Protein AF-A0A379YZD4-F1 (afdb_monomer_lite)

Sequence (186 aa):
MIKISKSIEHVVFLNYKNLHPTGSWDEFKDYQQGEVYKNIKNIIFRDQFDLCAYCEVSLPPNIVFERRIEHFKSKSGCDVHVDNWHLDWDNLLGVCLGGSNLKDKFDLPRNLSCDAYKEHYETINNIVDKNWLGRLLFPLDIPHGHHFFVFLRATGEIKPNSRYCNDININNNAYESTEVLVEKNY

Secondary structure (DSSP, 8-state):
-PPP-PPPPPHHHHHHHHH-TT--HHHHHHGGGGHHHHHHHHHHHHHTTTB-TTT--B--TT-GGGEEEEESS-GGG--TTT--GGG-TTTEEEEE-TTTT-TTTS-TTTT--HHHHHHHHHHHTT------BTTB--TTTPPTT---EEEETTTTEEEE-HHHHHS---TT--SSSHHHHHHTT-

pLDDT: mean 92.92, std 4.56, range [69.44, 97.69]

InterPro domains:
  IPR013467 Retron Ec78 putative HNH endonuclease-like [TIGR02646] (24-163)

Radius of gyration: 17.5 Å; chains: 1; bounding box: 47×34×48 Å

Foldseek 3Di:
DAAQQQDDDDPVLVVVCVVCVLDALVVVCPPPPNPSVLVLQVSQCVSVVCAALPPRPHHDPVNVVQKDWAFQQHQVLDDSVPPRSRSDRLRIHIHGPQQPVVVVPDDPPVSGDDRRVVVVVCVVVVPNRSNCQQQADRSNQDDPPQDQWDQDPVVRDIAGPVVRFQVDDGPPNPDPTSRVSSRNHD

Structure (mmCIF, N/CA/C/O backbone):
data_AF-A0A379YZD4-F1
#
_entry.id   AF-A0A379YZD4-F1
#
loop_
_atom_site.group_PDB
_atom_site.id
_atom_site.type_symbol
_atom_site.label_atom_id
_atom_site.label_alt_id
_atom_site.label_comp_id
_atom_site.label_asym_id
_atom_site.label_entity_id
_atom_site.label_seq_id
_atom_site.pdbx_PDB_ins_code
_atom_site.Cartn_x
_atom_site.Cartn_y
_atom_site.Cartn_z
_atom_site.occupancy
_atom_site.B_iso_or_equiv
_atom_site.auth_seq_id
_atom_site.auth_comp_id
_atom_site.auth_asym_id
_atom_site.auth_atom_id
_atom_site.pdbx_PDB_model_num
ATOM 1 N N . MET A 1 1 ? 7.132 -10.673 -6.488 1.00 72.75 1 MET A N 1
ATOM 2 C CA . MET A 1 1 ? 6.144 -10.426 -5.433 1.00 72.75 1 MET A CA 1
ATOM 3 C C . MET A 1 1 ? 5.049 -11.489 -5.369 1.00 72.75 1 MET A C 1
ATOM 5 O O . MET A 1 1 ? 4.565 -11.948 -6.402 1.00 72.75 1 MET A O 1
ATOM 9 N N . ILE A 1 2 ? 4.725 -11.958 -4.164 1.00 82.12 2 ILE A N 1
ATOM 10 C CA . ILE A 1 2 ? 3.633 -12.894 -3.878 1.00 82.12 2 ILE A CA 1
ATOM 11 C C . ILE A 1 2 ? 2.317 -12.124 -3.960 1.00 82.12 2 ILE A C 1
ATOM 13 O O . ILE A 1 2 ? 2.186 -11.032 -3.413 1.00 82.12 2 ILE A O 1
ATOM 17 N N . LYS A 1 3 ? 1.329 -12.697 -4.653 1.00 87.69 3 LYS A N 1
ATOM 18 C CA . LYS A 1 3 ? 0.008 -12.079 -4.771 1.00 87.69 3 LYS A CA 1
ATOM 19 C C . LYS A 1 3 ? -0.648 -11.988 -3.391 1.00 87.69 3 LYS A C 1
ATOM 21 O O . LYS A 1 3 ? -0.893 -13.016 -2.758 1.00 87.69 3 LYS A O 1
ATOM 26 N N . ILE A 1 4 ? -0.991 -10.773 -2.972 1.00 91.31 4 ILE A N 1
ATOM 27 C CA . ILE A 1 4 ? -1.773 -10.541 -1.757 1.00 91.31 4 ILE A CA 1
ATOM 28 C C . ILE A 1 4 ? -3.210 -11.000 -2.007 1.00 91.31 4 ILE A C 1
ATOM 30 O O . ILE A 1 4 ? -3.824 -10.644 -3.013 1.00 91.31 4 ILE A O 1
ATOM 34 N N . SER A 1 5 ? -3.746 -11.806 -1.094 1.00 88.75 5 SER A N 1
ATOM 35 C CA . SER A 1 5 ? -5.129 -12.280 -1.156 1.00 88.75 5 SER A CA 1
ATOM 36 C C . SER A 1 5 ? -5.888 -11.725 0.036 1.00 88.75 5 SER A C 1
ATOM 38 O O . SER A 1 5 ? -5.969 -12.364 1.082 1.00 88.75 5 SER A O 1
ATOM 40 N N . LYS A 1 6 ? -6.418 -10.510 -0.126 1.00 92.44 6 LYS A N 1
ATOM 41 C CA . LYS A 1 6 ? -7.242 -9.855 0.888 1.00 92.44 6 LYS A CA 1
ATOM 42 C C . LYS A 1 6 ? -8.464 -10.708 1.212 1.00 92.44 6 LYS A C 1
ATOM 44 O O . LYS A 1 6 ? -9.214 -11.111 0.322 1.00 92.44 6 LYS A O 1
ATOM 49 N N . SER A 1 7 ? -8.654 -10.984 2.495 1.00 93.81 7 SER A N 1
ATOM 50 C CA . SER A 1 7 ? -9.892 -11.561 2.999 1.00 93.81 7 SER A CA 1
ATOM 51 C C . SER A 1 7 ? -11.045 -10.577 2.814 1.00 93.81 7 SER A C 1
ATOM 53 O O . SER A 1 7 ? -10.833 -9.376 2.628 1.00 93.81 7 SER A O 1
ATOM 55 N N . ILE A 1 8 ? -12.277 -11.085 2.870 1.00 93.50 8 ILE A N 1
ATOM 56 C CA . ILE A 1 8 ? -13.450 -10.213 2.958 1.00 93.50 8 ILE A CA 1
ATOM 57 C C . ILE A 1 8 ? -13.332 -9.309 4.190 1.00 93.50 8 ILE A C 1
ATOM 59 O O . ILE A 1 8 ? -12.796 -9.724 5.221 1.00 93.50 8 ILE A O 1
ATOM 63 N N . GLU A 1 9 ? -13.855 -8.088 4.089 1.00 92.75 9 GLU A N 1
ATOM 64 C CA . GLU A 1 9 ? -13.832 -7.137 5.196 1.00 92.75 9 GLU A CA 1
ATOM 65 C C . GLU A 1 9 ? -14.440 -7.761 6.464 1.00 92.75 9 GLU A C 1
ATOM 67 O O . GLU A 1 9 ? -15.570 -8.258 6.472 1.00 92.75 9 GLU A O 1
ATOM 72 N N . HIS A 1 10 ? -13.661 -7.782 7.547 1.00 93.75 10 HIS A N 1
ATOM 73 C CA . HIS A 1 10 ? -14.046 -8.513 8.748 1.00 93.75 10 HIS A CA 1
ATOM 74 C C . HIS A 1 10 ? -15.188 -7.805 9.493 1.00 93.75 10 HIS A C 1
ATOM 76 O O . HIS A 1 10 ? -15.151 -6.593 9.703 1.00 93.75 10 HIS A O 1
ATOM 82 N N . VAL A 1 11 ? -16.163 -8.573 9.994 1.00 94.31 11 VAL A N 1
ATOM 83 C CA . VAL A 1 11 ? -17.408 -8.047 10.590 1.00 94.31 11 VAL A CA 1
ATOM 84 C C . VAL A 1 11 ? -17.186 -6.998 11.686 1.00 94.31 11 VAL A C 1
ATOM 86 O O . VAL A 1 11 ? -17.900 -6.004 11.733 1.00 94.31 11 VAL A O 1
ATOM 89 N N . VAL A 1 12 ? -16.175 -7.164 12.550 1.00 92.94 12 VAL A N 1
ATOM 90 C CA . VAL A 1 12 ? -15.889 -6.171 13.607 1.00 92.94 12 VAL A CA 1
ATOM 91 C C . VAL A 1 12 ? -15.396 -4.830 13.054 1.00 92.94 12 VAL A C 1
ATOM 93 O O . VAL A 1 12 ? -15.702 -3.792 13.633 1.00 92.94 12 VAL A O 1
ATOM 96 N N . PHE A 1 13 ? -14.675 -4.839 11.930 1.00 95.69 13 PHE A N 1
ATOM 97 C CA . PHE A 1 13 ? -14.226 -3.622 11.256 1.00 95.69 13 PHE A CA 1
ATOM 98 C C . PHE A 1 13 ? -15.390 -2.946 10.529 1.00 95.69 13 PHE A C 1
ATOM 100 O O . PHE A 1 13 ? -15.606 -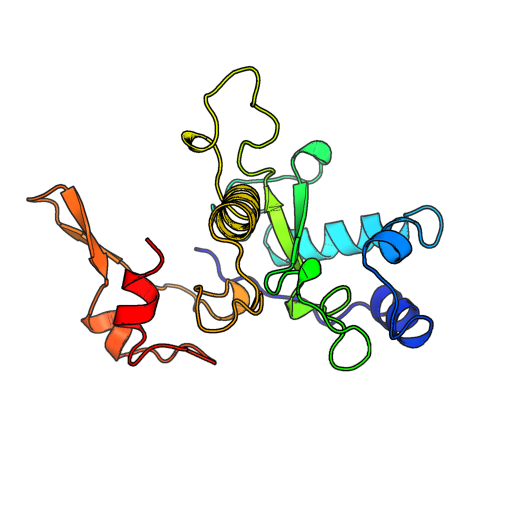1.749 10.699 1.00 95.69 13 PHE A O 1
ATOM 107 N N . LEU A 1 14 ? -16.214 -3.735 9.831 1.00 95.50 14 LEU A N 1
ATOM 108 C CA . LEU A 1 14 ? -17.441 -3.257 9.193 1.00 95.50 14 LEU A CA 1
ATOM 109 C C . LEU A 1 14 ? -18.411 -2.627 10.208 1.00 95.50 14 LEU A C 1
ATOM 111 O O . LEU A 1 14 ? -18.958 -1.554 9.967 1.00 95.50 14 LEU A O 1
ATOM 115 N N . ASN A 1 15 ? -18.587 -3.249 11.377 1.00 95.38 15 ASN A N 1
ATOM 116 C CA . ASN A 1 15 ? -19.419 -2.700 12.449 1.00 95.38 15 ASN A CA 1
ATOM 117 C C . ASN A 1 15 ? -18.892 -1.351 12.950 1.00 95.38 15 ASN A C 1
ATOM 119 O O . ASN A 1 15 ? -19.681 -0.426 13.129 1.00 95.38 15 ASN A O 1
ATOM 123 N N . TYR A 1 16 ? -17.574 -1.220 13.143 1.00 96.38 16 TYR A N 1
ATOM 124 C CA . TYR A 1 16 ? -16.971 0.059 13.516 1.00 96.38 16 TYR A CA 1
ATOM 125 C C . TYR A 1 16 ? -17.222 1.126 12.444 1.00 96.38 16 TYR A C 1
ATOM 127 O O . TYR A 1 16 ? -17.705 2.205 12.772 1.00 96.38 16 TYR A O 1
ATOM 135 N N . LYS A 1 17 ? -16.981 0.811 11.164 1.00 95.88 17 LYS A N 1
ATOM 136 C CA . LYS A 1 17 ? -17.242 1.719 10.033 1.00 95.88 17 LYS A CA 1
ATOM 137 C C . LYS A 1 17 ? -18.686 2.197 9.978 1.00 95.88 17 LYS A C 1
ATOM 139 O O . LYS A 1 17 ? -18.925 3.378 9.775 1.00 95.88 17 LYS A O 1
ATOM 144 N N . ASN A 1 18 ? -19.645 1.300 10.193 1.00 96.12 18 ASN A N 1
ATOM 145 C CA . ASN A 1 18 ? -21.066 1.647 10.165 1.00 96.12 18 ASN A CA 1
ATOM 146 C C . ASN A 1 18 ? -21.466 2.583 11.316 1.00 96.12 18 ASN A C 1
ATOM 148 O O . ASN A 1 18 ? -22.336 3.432 11.141 1.00 96.12 18 ASN A O 1
ATOM 152 N N . LEU A 1 19 ? -20.837 2.440 12.486 1.00 96.69 19 LEU A N 1
ATOM 153 C CA . LEU A 1 19 ? -21.059 3.319 13.639 1.00 96.69 19 LEU A CA 1
ATOM 154 C C . LEU A 1 19 ? -20.286 4.642 13.533 1.00 96.69 19 LEU A C 1
ATOM 156 O O . LEU A 1 19 ? -20.718 5.654 14.083 1.00 96.69 19 LEU A O 1
ATOM 160 N N . HIS A 1 20 ? -19.159 4.635 12.822 1.00 96.81 20 HIS A N 1
ATOM 161 C CA . HIS A 1 20 ? -18.241 5.760 12.670 1.00 96.81 20 HIS A CA 1
ATOM 162 C C . HIS A 1 20 ? -17.895 5.983 11.187 1.00 96.81 20 HIS A C 1
ATOM 164 O O . HIS A 1 20 ? -16.736 5.827 10.797 1.00 96.81 20 HIS A O 1
ATOM 170 N N . PRO A 1 21 ? -18.871 6.360 10.338 1.00 95.94 21 PRO A N 1
ATOM 171 C CA . PRO A 1 21 ? -18.663 6.457 8.889 1.00 95.94 21 PRO A CA 1
ATOM 172 C C . PRO A 1 21 ? -17.579 7.472 8.503 1.00 95.94 21 PRO A C 1
ATOM 174 O O . PRO A 1 21 ? -16.847 7.260 7.541 1.00 95.94 21 PRO A O 1
ATOM 177 N N . THR A 1 22 ? -17.417 8.533 9.295 1.00 96.94 22 THR A N 1
ATOM 178 C CA . THR A 1 22 ? -16.376 9.562 9.132 1.00 96.94 22 THR A CA 1
ATOM 179 C C . THR A 1 22 ? -15.226 9.397 10.132 1.00 96.94 22 THR A C 1
ATOM 181 O O . THR A 1 22 ? -14.473 10.340 10.361 1.00 96.94 22 THR A O 1
ATOM 184 N N . GLY A 1 23 ? -15.127 8.234 10.786 1.00 96.06 23 GLY A N 1
ATOM 185 C CA . GLY A 1 23 ? -14.110 7.954 11.794 1.00 96.06 23 GLY A CA 1
ATOM 186 C C . GLY A 1 23 ? -12.714 7.886 11.187 1.00 96.06 23 GLY A C 1
ATOM 187 O O . GLY A 1 23 ? -12.514 7.410 10.066 1.00 96.06 23 GLY A O 1
ATOM 188 N N . SER A 1 24 ? -11.734 8.352 11.943 1.00 96.75 24 SER A N 1
ATOM 189 C CA . SER A 1 24 ? -10.327 8.309 11.579 1.00 96.75 24 SER A CA 1
ATOM 190 C C . SER A 1 24 ? -9.676 6.985 11.991 1.00 96.75 24 SER A C 1
ATOM 192 O O . SER A 1 24 ? -10.097 6.286 12.911 1.00 96.75 24 SER A O 1
ATOM 194 N N . TRP A 1 25 ? -8.567 6.656 11.331 1.00 96.75 25 TRP A N 1
ATOM 195 C CA . TRP A 1 25 ? -7.733 5.513 11.712 1.00 96.75 25 TRP A CA 1
ATOM 196 C C . TRP A 1 25 ? -7.192 5.609 13.145 1.00 96.75 25 TRP A C 1
ATOM 198 O O . TRP A 1 25 ? -6.982 4.586 13.792 1.00 96.75 25 TRP A O 1
ATOM 208 N N . ASP A 1 26 ? -6.935 6.823 13.639 1.00 95.50 26 ASP A N 1
ATOM 209 C CA . ASP A 1 26 ? -6.419 7.015 14.993 1.00 95.50 26 ASP A CA 1
ATOM 210 C C . ASP A 1 26 ? -7.498 6.716 16.041 1.00 95.50 26 ASP A C 1
ATOM 212 O O . ASP A 1 26 ? -7.232 5.954 16.966 1.00 95.50 26 ASP A O 1
ATOM 216 N N . GLU A 1 27 ? -8.739 7.155 15.819 1.00 96.56 27 GLU A N 1
ATOM 217 C CA . GLU A 1 27 ? -9.886 6.756 16.650 1.00 96.56 27 GLU A CA 1
ATOM 218 C C . GLU A 1 27 ? -10.140 5.242 16.592 1.00 96.56 27 GLU A C 1
ATOM 220 O O . GLU A 1 27 ? -10.465 4.624 17.608 1.00 96.56 27 GLU A O 1
ATOM 225 N N . PHE A 1 28 ? -9.960 4.616 15.424 1.00 97.06 28 PHE A N 1
ATOM 226 C CA . PHE A 1 28 ? -10.107 3.167 15.280 1.00 97.06 28 PHE A CA 1
ATOM 227 C C . PHE A 1 28 ? -9.050 2.386 16.074 1.00 97.06 28 PHE A C 1
ATOM 229 O O . PHE A 1 28 ? -9.369 1.360 16.678 1.00 97.06 28 PHE A O 1
ATOM 236 N N . LYS A 1 29 ? -7.797 2.860 16.111 1.00 96.12 29 LYS A N 1
ATOM 237 C CA . LYS A 1 29 ? -6.723 2.214 16.888 1.00 96.12 29 LYS A CA 1
ATOM 238 C C . LYS A 1 29 ? -7.032 2.152 18.379 1.00 96.12 29 LYS A C 1
ATOM 240 O O . LYS A 1 29 ? -6.620 1.189 19.022 1.00 96.12 29 LYS A O 1
ATOM 245 N N . ASP A 1 30 ? -7.742 3.148 18.896 1.00 95.19 30 ASP A N 1
ATOM 246 C CA . ASP A 1 30 ? -8.077 3.255 20.316 1.00 95.19 30 ASP A CA 1
ATOM 247 C C . ASP A 1 30 ? -9.429 2.600 20.655 1.00 95.19 30 ASP A C 1
ATOM 249 O O . ASP A 1 30 ? -9.739 2.351 21.827 1.00 95.19 30 ASP A O 1
ATOM 253 N N . TYR A 1 31 ? -10.227 2.250 19.639 1.00 95.12 31 TYR A N 1
ATOM 254 C CA . TYR A 1 31 ? -11.520 1.594 19.809 1.00 95.12 31 TYR A CA 1
ATOM 255 C C . TYR A 1 31 ? -11.395 0.280 20.589 1.00 95.12 31 TYR A C 1
ATOM 257 O O . TYR A 1 31 ? -10.553 -0.570 20.288 1.00 95.12 31 TYR A O 1
ATOM 265 N N . GLN A 1 32 ? -12.256 0.114 21.601 1.00 93.62 32 GLN A N 1
ATOM 266 C CA . GLN A 1 32 ? -12.253 -1.043 22.508 1.00 93.62 32 GLN A CA 1
ATOM 267 C C . GLN A 1 32 ? -10.850 -1.354 23.059 1.00 93.62 32 GLN A C 1
ATOM 269 O O . GLN A 1 32 ? -10.376 -2.487 22.997 1.00 93.62 32 GLN A O 1
ATOM 274 N N . GLN A 1 33 ? -10.161 -0.325 23.567 1.00 93.25 33 GLN A N 1
ATOM 275 C CA . GLN A 1 33 ? -8.816 -0.444 24.154 1.00 93.25 33 GLN A CA 1
ATOM 276 C C . GLN A 1 33 ? -7.766 -1.000 23.162 1.00 93.25 33 GLN A C 1
ATOM 278 O O . GLN A 1 33 ? -6.742 -1.566 23.556 1.00 93.25 33 GLN A O 1
ATOM 283 N N . GLY A 1 34 ? -8.027 -0.862 21.857 1.00 93.88 34 GLY A N 1
ATOM 284 C CA . GLY A 1 34 ? -7.162 -1.298 20.763 1.00 93.88 34 GLY A CA 1
ATOM 285 C C . GLY A 1 34 ? -7.127 -2.805 20.506 1.00 93.88 34 GLY A C 1
ATOM 286 O O . GLY A 1 34 ? -6.313 -3.269 19.702 1.00 93.88 34 GLY A O 1
ATOM 287 N N . GLU A 1 35 ? -7.991 -3.598 21.145 1.00 93.56 35 GLU A N 1
ATOM 288 C CA . GLU A 1 35 ? -8.078 -5.043 20.892 1.00 93.56 35 GLU A CA 1
ATOM 289 C C . GLU A 1 35 ? -8.531 -5.341 19.460 1.00 93.56 35 GLU A C 1
ATOM 291 O O . GLU A 1 35 ? -7.936 -6.173 18.768 1.00 93.56 35 GLU A O 1
ATOM 296 N N . VAL A 1 36 ? -9.531 -4.595 18.984 1.00 94.56 36 VAL A N 1
ATOM 297 C CA . VAL A 1 36 ? -10.059 -4.723 17.620 1.00 94.56 36 VAL A CA 1
ATOM 298 C C . VAL A 1 36 ? -8.977 -4.402 16.597 1.00 94.56 36 VAL A C 1
ATOM 300 O O . VAL A 1 36 ? -8.766 -5.177 15.664 1.00 94.56 36 VAL A O 1
ATOM 303 N N . TYR A 1 37 ? -8.228 -3.318 16.804 1.00 96.12 37 TYR A N 1
ATOM 304 C CA . TYR A 1 37 ? -7.109 -2.955 15.940 1.00 96.12 37 TYR A CA 1
ATOM 305 C C . TYR A 1 37 ? -6.031 -4.046 15.888 1.00 96.12 37 TYR A C 1
ATOM 307 O O . TYR A 1 37 ? -5.587 -4.405 14.797 1.00 96.12 37 TYR A O 1
ATOM 315 N N . LYS A 1 38 ? -5.635 -4.630 17.030 1.00 94.25 38 LYS A N 1
ATOM 316 C CA . LYS A 1 38 ? -4.658 -5.737 17.061 1.00 94.25 38 LYS A CA 1
ATOM 317 C C . LYS A 1 38 ? -5.137 -6.937 16.244 1.00 94.25 38 LYS A C 1
ATOM 319 O O . LYS A 1 38 ? -4.353 -7.504 15.484 1.00 94.25 38 LYS A O 1
ATOM 324 N N . ASN A 1 39 ? -6.413 -7.300 16.372 1.00 94.50 39 ASN A N 1
ATOM 325 C CA . ASN A 1 39 ? -7.002 -8.392 15.601 1.00 94.50 39 ASN A CA 1
ATOM 326 C C . ASN A 1 39 ? -7.001 -8.088 14.094 1.00 94.50 39 ASN A C 1
ATOM 328 O O . ASN A 1 39 ? -6.506 -8.886 13.300 1.00 94.50 39 ASN A O 1
ATOM 332 N N . ILE A 1 40 ? -7.472 -6.901 13.702 1.00 96.50 40 ILE A N 1
ATOM 333 C CA . ILE A 1 40 ? -7.492 -6.467 12.301 1.00 96.50 40 ILE A CA 1
ATOM 334 C C . ILE A 1 40 ? -6.087 -6.416 11.700 1.00 96.50 40 ILE A C 1
ATOM 336 O O . ILE A 1 40 ? -5.870 -6.938 10.608 1.00 96.50 40 ILE A O 1
ATOM 340 N N . LYS A 1 41 ? -5.109 -5.875 12.431 1.00 95.88 41 LYS A N 1
ATOM 341 C CA . LYS A 1 41 ? -3.705 -5.873 12.013 1.00 95.88 41 LYS A CA 1
ATOM 342 C C . LYS A 1 41 ? -3.219 -7.297 11.725 1.00 95.88 41 LYS A C 1
ATOM 344 O O . LYS A 1 41 ? -2.623 -7.528 10.679 1.00 95.88 41 LYS A O 1
ATOM 349 N N . ASN A 1 42 ? -3.501 -8.258 12.604 1.00 94.94 42 ASN A N 1
ATOM 350 C CA . ASN A 1 42 ? -3.101 -9.653 12.399 1.00 94.94 42 ASN A CA 1
ATOM 351 C C . ASN A 1 42 ? -3.771 -10.295 11.178 1.00 94.94 42 ASN A C 1
ATOM 353 O O . ASN A 1 42 ? -3.108 -11.038 10.458 1.00 94.94 42 ASN A O 1
ATOM 357 N N . ILE A 1 43 ? -5.047 -9.999 10.922 1.00 96.12 43 ILE A N 1
ATOM 358 C CA . ILE A 1 43 ? -5.753 -10.481 9.726 1.00 96.12 43 ILE A CA 1
ATOM 359 C C . ILE A 1 43 ? -5.078 -9.949 8.457 1.00 96.12 43 ILE A C 1
ATOM 361 O O . ILE A 1 43 ? -4.741 -10.745 7.587 1.00 96.12 43 ILE A O 1
ATOM 365 N N . ILE A 1 44 ? -4.793 -8.643 8.390 1.00 97.06 44 ILE A N 1
ATOM 366 C CA . ILE A 1 44 ? -4.124 -8.028 7.232 1.00 97.06 44 ILE A CA 1
ATOM 367 C C . ILE A 1 44 ? -2.759 -8.679 6.970 1.00 97.06 44 ILE A C 1
ATOM 369 O O . ILE A 1 44 ? -2.438 -8.998 5.829 1.00 97.06 44 ILE A O 1
ATOM 373 N N . PHE A 1 45 ? -1.954 -8.916 8.011 1.00 96.56 45 PHE A N 1
ATOM 374 C CA . PHE A 1 45 ? -0.662 -9.587 7.835 1.00 96.56 45 PHE A CA 1
ATOM 375 C C . PHE A 1 45 ? -0.813 -11.045 7.394 1.00 96.56 45 PHE A C 1
ATOM 377 O O . PHE A 1 45 ? -0.063 -11.489 6.529 1.00 96.56 45 PHE A O 1
ATOM 384 N N . ARG A 1 46 ? -1.806 -11.775 7.911 1.00 95.56 46 ARG A N 1
ATOM 385 C CA . ARG A 1 46 ? -2.082 -13.151 7.478 1.00 95.56 46 ARG A CA 1
ATOM 386 C C . ARG A 1 46 ? -2.480 -13.220 6.001 1.00 95.56 46 ARG A C 1
ATOM 388 O O . ARG A 1 46 ? -1.999 -14.103 5.298 1.00 95.56 46 ARG A O 1
ATOM 395 N N . ASP A 1 47 ? -3.284 -12.272 5.526 1.00 95.75 47 ASP A N 1
ATOM 396 C CA . ASP A 1 47 ? -3.671 -12.141 4.109 1.00 95.75 47 ASP A CA 1
ATOM 397 C C . ASP A 1 47 ? -2.463 -11.868 3.184 1.00 95.75 47 ASP A C 1
ATOM 399 O O . ASP A 1 47 ? -2.525 -12.072 1.969 1.00 95.75 47 ASP A O 1
ATOM 403 N N . GLN A 1 48 ? -1.346 -11.429 3.772 1.00 95.38 48 GLN A N 1
ATOM 404 C CA . GLN A 1 48 ? -0.069 -11.143 3.120 1.00 95.38 48 GLN A CA 1
ATOM 405 C C . GLN A 1 48 ? 1.037 -12.150 3.476 1.00 95.38 48 GLN A C 1
ATOM 407 O O . GLN A 1 48 ? 2.213 -11.857 3.270 1.00 95.38 48 GLN A O 1
ATOM 412 N N . PHE A 1 49 ? 0.694 -13.315 4.037 1.00 95.06 49 PHE A N 1
ATOM 413 C CA . PHE A 1 49 ? 1.666 -14.342 4.444 1.00 95.06 49 PHE A CA 1
ATOM 414 C C . PHE A 1 49 ? 2.741 -13.831 5.420 1.00 95.06 49 PHE A C 1
ATOM 416 O O . PHE A 1 49 ? 3.886 -14.276 5.389 1.00 95.06 49 PHE A O 1
ATOM 423 N N . ASP A 1 50 ? 2.372 -12.876 6.277 1.00 95.75 50 ASP A N 1
ATOM 424 C CA . ASP A 1 50 ? 3.268 -12.183 7.202 1.00 95.75 50 ASP A CA 1
ATOM 425 C C . ASP A 1 50 ? 4.452 -11.486 6.499 1.00 95.75 50 ASP A C 1
ATOM 427 O O . ASP A 1 50 ? 5.541 -11.374 7.061 1.00 95.75 50 ASP A O 1
ATOM 431 N N . LEU A 1 51 ? 4.244 -10.992 5.274 1.00 95.25 51 LEU A N 1
ATOM 432 C CA . LEU A 1 51 ? 5.224 -10.221 4.507 1.00 95.25 51 LEU A CA 1
ATOM 433 C C . LEU A 1 51 ? 4.840 -8.741 4.413 1.00 95.25 51 LEU A C 1
ATOM 435 O O . LEU A 1 51 ? 3.664 -8.367 4.446 1.00 95.25 51 LEU A O 1
ATOM 439 N N . CYS A 1 52 ? 5.850 -7.887 4.245 1.00 96.00 52 CYS A N 1
ATOM 440 C CA . CYS A 1 52 ? 5.643 -6.501 3.828 1.00 96.00 52 CYS A CA 1
ATOM 441 C C . CYS A 1 52 ? 5.041 -6.450 2.415 1.00 96.00 52 CYS A C 1
ATOM 443 O O . CYS A 1 52 ? 5.607 -7.038 1.498 1.00 96.00 52 CYS A O 1
ATOM 445 N N . ALA A 1 53 ? 3.970 -5.676 2.216 1.00 95.88 53 ALA A N 1
ATOM 446 C CA . ALA A 1 53 ? 3.290 -5.549 0.921 1.00 95.88 53 ALA A CA 1
ATOM 447 C C . ALA A 1 53 ? 4.158 -4.962 -0.211 1.00 95.88 53 ALA A C 1
ATOM 449 O O . ALA A 1 53 ? 3.788 -5.070 -1.376 1.00 95.88 53 ALA A O 1
ATOM 450 N N . TYR A 1 54 ? 5.290 -4.329 0.119 1.00 94.44 54 TYR A N 1
ATOM 451 C CA . TYR A 1 54 ? 6.179 -3.700 -0.861 1.00 94.44 54 TYR A CA 1
ATOM 452 C C . TYR A 1 54 ? 7.489 -4.473 -1.042 1.00 94.44 54 TYR A C 1
ATOM 454 O O . TYR A 1 54 ? 7.745 -5.010 -2.113 1.00 94.44 54 TYR A O 1
ATOM 462 N N . CYS A 1 55 ? 8.327 -4.542 -0.000 1.00 93.06 55 CYS A N 1
ATOM 463 C CA . CYS A 1 55 ? 9.650 -5.171 -0.095 1.00 93.06 55 CYS A CA 1
ATOM 464 C C . CYS A 1 55 ? 9.668 -6.668 0.230 1.00 93.06 55 CYS A C 1
ATOM 466 O O . CYS A 1 55 ? 10.727 -7.283 0.159 1.00 93.06 55 CYS A O 1
ATOM 468 N N . GLU A 1 56 ? 8.533 -7.235 0.643 1.00 93.69 56 GLU A N 1
ATOM 469 C CA . GLU A 1 56 ? 8.371 -8.668 0.925 1.00 93.69 56 GLU A CA 1
ATOM 470 C C . GLU A 1 56 ? 9.286 -9.241 2.010 1.00 93.69 56 GLU A C 1
ATOM 472 O O . GLU A 1 56 ? 9.426 -10.457 2.137 1.00 93.69 56 GLU A O 1
ATOM 477 N N . VAL A 1 57 ? 9.894 -8.383 2.835 1.00 93.38 57 VAL A N 1
ATOM 478 C CA . VAL A 1 57 ? 10.602 -8.856 4.022 1.00 93.38 57 VAL A CA 1
ATOM 479 C C . VAL A 1 57 ? 9.621 -9.584 4.939 1.00 93.38 57 VAL A C 1
ATOM 481 O O . VAL A 1 57 ? 8.476 -9.150 5.115 1.00 93.38 57 VAL A O 1
ATOM 484 N N . SER A 1 58 ? 10.084 -10.690 5.519 1.00 94.75 58 SER A N 1
ATOM 485 C CA . SER A 1 58 ? 9.322 -11.439 6.510 1.00 94.75 58 SER A CA 1
ATOM 486 C C . SER A 1 58 ? 9.148 -10.603 7.772 1.00 94.75 58 SER A C 1
ATOM 488 O O . SER A 1 58 ? 10.107 -10.069 8.324 1.00 94.75 58 SER A O 1
ATOM 490 N N . LEU A 1 59 ? 7.905 -10.490 8.218 1.00 94.31 59 LEU A N 1
ATOM 491 C CA . LEU A 1 59 ? 7.493 -9.745 9.392 1.00 94.31 59 LEU A CA 1
ATOM 492 C C . LEU A 1 59 ? 6.643 -10.678 10.247 1.00 94.31 59 LEU A C 1
ATOM 494 O O . LEU A 1 59 ? 5.435 -10.509 10.232 1.00 94.31 59 LEU A O 1
ATOM 498 N N . PRO A 1 60 ? 7.191 -11.671 10.963 1.00 91.62 60 PRO A N 1
ATOM 499 C CA . PRO A 1 60 ? 6.408 -12.667 11.700 1.00 91.62 60 PRO A CA 1
ATOM 500 C C . PRO A 1 60 ? 5.711 -12.086 12.955 1.00 91.62 60 PRO A C 1
ATOM 502 O O . PRO A 1 60 ? 6.096 -11.022 13.450 1.00 91.62 60 PRO A O 1
ATOM 505 N N . PRO A 1 61 ? 4.654 -12.739 13.486 1.00 88.19 61 PRO A N 1
ATOM 506 C CA . PRO A 1 61 ? 3.767 -12.146 14.500 1.00 88.19 61 PRO A CA 1
ATOM 507 C C . PRO A 1 61 ? 4.409 -11.926 15.862 1.00 88.19 61 PRO A C 1
ATOM 509 O O . PRO A 1 61 ? 3.921 -11.120 16.649 1.00 88.19 61 PRO A O 1
ATOM 512 N N . ASN A 1 62 ? 5.537 -12.579 16.121 1.00 86.81 62 ASN A N 1
ATOM 513 C CA . ASN A 1 62 ? 6.356 -12.363 17.305 1.00 86.81 62 ASN A CA 1
ATOM 514 C C . ASN A 1 62 ? 7.156 -11.045 17.269 1.00 86.81 62 ASN A C 1
ATOM 516 O O . ASN A 1 62 ? 7.613 -10.611 18.322 1.00 86.81 62 ASN A O 1
ATOM 520 N N . ILE A 1 63 ? 7.303 -10.384 16.112 1.00 81.25 63 ILE A N 1
ATOM 521 C CA . ILE A 1 63 ? 8.053 -9.122 15.972 1.00 81.25 63 ILE A CA 1
ATOM 522 C C . ILE A 1 63 ? 7.085 -7.959 15.704 1.00 81.25 63 ILE A C 1
ATOM 524 O O . ILE A 1 63 ? 7.100 -7.284 14.675 1.00 81.25 63 ILE A O 1
ATOM 528 N N . VAL A 1 64 ? 6.184 -7.727 16.661 1.00 77.06 64 VAL A N 1
ATOM 529 C CA . VAL A 1 64 ? 5.051 -6.792 16.520 1.00 77.06 64 VAL A CA 1
ATOM 530 C C . VAL A 1 64 ? 5.487 -5.354 16.214 1.00 77.06 64 VAL A C 1
ATOM 532 O O . VAL A 1 64 ? 4.790 -4.649 15.479 1.00 77.06 64 VAL A O 1
ATOM 535 N N . PHE A 1 65 ? 6.621 -4.922 16.770 1.00 81.62 65 PHE A N 1
ATOM 536 C CA . PHE A 1 65 ? 7.120 -3.550 16.649 1.00 81.62 65 PHE A CA 1
ATOM 537 C C . PHE A 1 65 ? 7.649 -3.215 15.254 1.00 81.62 65 PHE A C 1
ATOM 539 O O . PHE A 1 65 ? 7.727 -2.042 14.917 1.00 81.62 65 PHE A O 1
ATOM 546 N N . GLU A 1 66 ? 7.956 -4.217 14.428 1.00 85.19 66 GLU A N 1
ATOM 547 C CA . GLU A 1 66 ? 8.447 -4.012 13.058 1.00 85.19 66 GLU A CA 1
ATOM 548 C C . GLU A 1 66 ? 7.318 -3.932 12.019 1.00 85.19 66 GLU A C 1
ATOM 550 O O . GLU A 1 66 ? 7.557 -3.655 10.842 1.00 85.19 66 GLU A O 1
ATOM 555 N N . ARG A 1 67 ? 6.073 -4.141 12.460 1.00 93.12 67 ARG A N 1
ATOM 556 C CA . ARG A 1 67 ? 4.865 -4.164 11.632 1.00 93.12 67 ARG A CA 1
ATOM 557 C C . ARG A 1 67 ? 4.086 -2.858 11.765 1.00 93.12 67 ARG A C 1
ATOM 559 O O . ARG A 1 67 ? 3.746 -2.463 12.883 1.00 93.12 67 ARG A O 1
ATOM 566 N N . ARG A 1 68 ? 3.638 -2.274 10.657 1.00 94.12 68 ARG A N 1
ATOM 567 C CA . ARG A 1 68 ? 2.641 -1.185 10.639 1.00 94.12 68 ARG A CA 1
ATOM 568 C C . ARG A 1 68 ? 1.574 -1.430 9.573 1.00 94.12 68 ARG A C 1
ATOM 570 O O . ARG A 1 68 ? 1.746 -2.296 8.719 1.00 94.12 68 ARG A O 1
ATOM 577 N N . ILE A 1 69 ? 0.472 -0.694 9.680 1.00 96.50 69 ILE A N 1
ATOM 578 C CA . ILE A 1 69 ? -0.543 -0.623 8.630 1.00 96.50 69 ILE A CA 1
ATOM 579 C C . ILE A 1 69 ? -0.320 0.673 7.862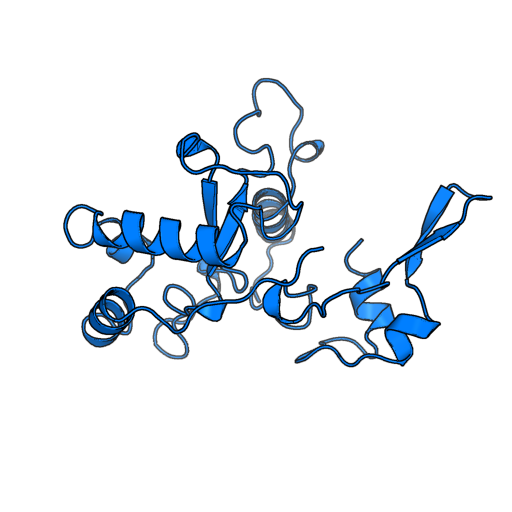 1.00 96.50 69 ILE A C 1
ATOM 581 O O . ILE A 1 69 ? -0.276 1.740 8.472 1.00 96.50 69 ILE A O 1
ATOM 585 N N . GLU A 1 70 ? -0.155 0.529 6.558 1.00 96.50 70 GLU A N 1
ATOM 586 C CA . GLU A 1 70 ? -0.047 1.590 5.569 1.00 96.50 70 GLU A CA 1
ATOM 587 C C . GLU A 1 70 ? -1.401 1.821 4.897 1.00 96.50 70 GLU A C 1
ATOM 589 O O . GLU A 1 70 ? -2.172 0.879 4.701 1.00 96.50 70 GLU A O 1
ATOM 594 N N . HIS A 1 71 ? -1.650 3.069 4.512 1.00 97.50 71 HIS A N 1
ATOM 595 C CA . HIS A 1 71 ? -2.781 3.475 3.684 1.00 97.50 71 HIS A CA 1
ATOM 596 C C . HIS A 1 71 ? -2.265 3.816 2.285 1.00 97.50 71 HIS A C 1
ATOM 598 O O . HIS A 1 71 ? -1.549 4.806 2.115 1.00 97.50 71 HIS A O 1
ATOM 604 N N . PHE A 1 72 ? -2.622 3.013 1.279 1.00 96.88 72 PHE A N 1
ATOM 605 C CA . PHE A 1 72 ? -2.111 3.201 -0.083 1.00 96.88 72 PHE A CA 1
ATOM 606 C C . PHE A 1 72 ? -2.493 4.579 -0.654 1.00 96.88 72 PHE A C 1
ATOM 608 O O . PHE A 1 72 ? -1.618 5.359 -1.022 1.00 96.88 72 PHE A O 1
ATOM 615 N N . LYS A 1 73 ? -3.783 4.925 -0.630 1.00 96.94 73 LYS A N 1
ATOM 616 C CA . LYS A 1 73 ? -4.313 6.295 -0.665 1.00 96.94 73 LYS A CA 1
ATOM 617 C C . LYS A 1 73 ? -4.078 6.929 0.705 1.00 96.94 73 LYS A C 1
ATOM 619 O O . LYS A 1 73 ? -4.628 6.457 1.705 1.00 96.94 73 LYS A O 1
ATOM 624 N N . SER A 1 74 ? -3.273 7.982 0.779 1.00 96.88 74 SER A N 1
ATOM 625 C CA . SER A 1 74 ? -2.824 8.499 2.075 1.00 96.88 74 SER A CA 1
ATOM 626 C C . SER A 1 74 ? -3.929 9.247 2.807 1.00 96.88 74 SER A C 1
ATOM 628 O O . SER A 1 74 ? -4.539 10.169 2.271 1.00 96.88 74 SER A O 1
ATOM 630 N N . LYS A 1 75 ? -4.100 8.923 4.093 1.00 95.25 75 LYS A N 1
ATOM 631 C CA . LYS A 1 75 ? -5.072 9.547 5.010 1.00 95.25 75 LYS A CA 1
ATOM 632 C C . LYS A 1 75 ? -5.103 11.077 4.955 1.00 95.25 75 LYS A C 1
ATOM 634 O O . LYS A 1 75 ? -6.160 11.680 5.033 1.00 95.25 75 LYS A O 1
ATOM 639 N N . SER A 1 76 ? -3.943 11.717 4.822 1.00 93.88 76 SER A N 1
ATOM 640 C CA . SER A 1 76 ? -3.839 13.182 4.840 1.00 93.88 76 SER A CA 1
ATOM 641 C C . SER A 1 76 ? -4.424 13.878 3.604 1.00 93.88 76 SER A C 1
ATOM 643 O O . SER A 1 76 ? -4.604 15.088 3.647 1.00 93.88 76 SER A O 1
ATOM 645 N N . GLY A 1 77 ? -4.718 13.145 2.525 1.00 92.94 77 GLY A N 1
ATOM 646 C CA . GLY A 1 77 ? -5.440 13.660 1.355 1.00 92.94 77 GLY A CA 1
ATOM 647 C C . GLY A 1 77 ? -6.911 13.239 1.309 1.00 92.94 77 GLY A C 1
ATOM 648 O O . GLY A 1 77 ? -7.569 13.471 0.302 1.00 92.94 77 GLY A O 1
ATOM 649 N N . CYS A 1 78 ? -7.408 12.581 2.359 1.00 94.94 78 CYS A N 1
ATOM 650 C CA . CYS A 1 78 ? -8.755 12.030 2.415 1.00 94.94 78 CYS A CA 1
ATOM 651 C C . CYS A 1 78 ? -9.794 13.111 2.737 1.00 94.94 78 CYS A C 1
ATOM 653 O O . CYS A 1 78 ? -9.643 13.847 3.711 1.00 94.94 78 CYS A O 1
ATOM 655 N N . ASP A 1 79 ? -10.905 13.118 1.999 1.00 94.69 79 ASP A N 1
ATOM 656 C CA . ASP A 1 79 ? -12.155 13.740 2.440 1.00 94.69 79 ASP A CA 1
ATOM 657 C C . ASP A 1 79 ? -13.080 12.650 2.997 1.00 94.69 79 ASP A C 1
ATOM 659 O O . ASP A 1 79 ? -13.721 11.906 2.252 1.00 94.69 79 ASP A O 1
ATOM 663 N N . VAL A 1 80 ? -13.134 12.543 4.329 1.00 94.56 80 VAL A N 1
ATOM 664 C CA . VAL A 1 80 ? -13.904 11.505 5.038 1.00 94.56 80 VAL A CA 1
ATOM 665 C C . VAL A 1 80 ? -15.416 11.595 4.819 1.00 94.56 80 VAL A C 1
ATOM 667 O O . VAL A 1 80 ? -16.124 10.641 5.137 1.00 94.56 80 VAL A O 1
ATOM 670 N N . HIS A 1 81 ? -15.927 12.713 4.294 1.00 93.19 81 HIS A N 1
ATOM 671 C CA . HIS A 1 81 ? -17.345 12.876 3.975 1.00 93.19 81 HIS A CA 1
ATOM 672 C C . HIS A 1 81 ? -17.702 12.385 2.566 1.00 93.19 81 HIS A C 1
ATOM 674 O O . HIS A 1 81 ? -18.884 12.181 2.286 1.00 93.19 81 HIS A O 1
ATOM 680 N N . VAL A 1 82 ? -16.704 12.185 1.699 1.00 93.38 82 VAL A N 1
ATOM 681 C CA . VAL A 1 82 ? -16.880 11.702 0.322 1.00 93.38 82 VAL A CA 1
ATOM 682 C C . VAL A 1 82 ? -16.477 10.235 0.201 1.00 93.38 82 VAL A C 1
ATOM 684 O O . VAL A 1 82 ? -17.282 9.411 -0.226 1.00 93.38 82 VAL A O 1
ATOM 687 N N . ASP A 1 83 ? -15.244 9.904 0.584 1.00 93.62 83 ASP A N 1
ATOM 688 C CA . ASP A 1 83 ? -14.697 8.546 0.552 1.00 93.62 83 ASP A CA 1
ATOM 689 C C . ASP A 1 83 ? -13.691 8.395 1.694 1.00 93.62 83 ASP A C 1
ATOM 691 O O . ASP A 1 83 ? -12.595 8.955 1.656 1.00 93.62 83 ASP A O 1
ATOM 695 N N . ASN A 1 84 ? -14.067 7.658 2.740 1.00 96.62 84 ASN A N 1
ATOM 696 C CA . ASN A 1 84 ? -13.244 7.529 3.934 1.00 96.62 84 ASN A CA 1
ATOM 697 C C . ASN A 1 84 ? -12.100 6.517 3.737 1.00 96.62 84 ASN A C 1
ATOM 699 O O . ASN A 1 84 ? -12.174 5.360 4.162 1.00 96.62 84 ASN A O 1
ATOM 703 N N . TRP A 1 85 ? -10.989 6.989 3.168 1.00 97.44 85 TRP A N 1
ATOM 704 C CA . TRP A 1 85 ? -9.770 6.204 2.946 1.00 97.44 85 TRP A CA 1
ATOM 705 C C . TRP A 1 85 ? -9.153 5.659 4.231 1.00 97.44 85 TRP A C 1
ATOM 707 O O . TRP A 1 85 ? -8.419 4.673 4.166 1.00 97.44 85 TRP A O 1
ATOM 717 N N . HIS A 1 86 ? -9.427 6.265 5.395 1.00 97.44 86 HIS A N 1
ATOM 718 C CA . HIS A 1 86 ? -8.890 5.781 6.668 1.00 97.44 86 HIS A CA 1
ATOM 719 C C . HIS A 1 86 ? -9.403 4.383 6.997 1.00 97.44 86 HIS A C 1
ATOM 721 O O . HIS A 1 86 ? -8.676 3.608 7.623 1.00 97.44 86 HIS A O 1
ATOM 727 N N . LEU A 1 87 ? -10.641 4.084 6.595 1.00 97.00 87 LEU A N 1
ATOM 728 C CA . LEU A 1 87 ? -11.336 2.847 6.922 1.00 97.00 87 LEU A CA 1
ATOM 729 C C . LEU A 1 87 ? -11.667 2.007 5.676 1.00 97.00 87 LEU A C 1
ATOM 731 O O . LEU A 1 87 ? -12.490 1.099 5.735 1.00 97.00 87 LEU A O 1
ATOM 735 N N . ASP A 1 88 ? -11.051 2.286 4.534 1.00 96.62 88 ASP A N 1
ATOM 736 C CA . ASP A 1 88 ? -11.197 1.479 3.321 1.00 96.62 88 ASP A CA 1
ATOM 737 C C . ASP A 1 88 ? -10.347 0.201 3.438 1.00 96.62 88 ASP A C 1
ATOM 739 O O . ASP A 1 88 ? -9.126 0.281 3.535 1.00 96.62 88 ASP A O 1
ATOM 743 N N . TRP A 1 89 ? -10.983 -0.977 3.458 1.00 97.00 89 TRP A N 1
ATOM 744 C CA . TRP A 1 89 ? -10.311 -2.258 3.709 1.00 97.00 89 TRP A CA 1
ATOM 745 C C . TRP A 1 89 ? -9.215 -2.570 2.694 1.00 97.00 89 TRP A C 1
ATOM 747 O O . TRP A 1 89 ? -8.135 -3.034 3.079 1.00 97.00 89 TRP A O 1
ATOM 757 N N . ASP A 1 90 ? -9.470 -2.294 1.419 1.00 95.44 90 ASP A N 1
ATOM 758 C CA . ASP A 1 90 ? -8.516 -2.562 0.346 1.00 95.44 90 ASP A CA 1
ATOM 759 C C . ASP A 1 90 ? -7.367 -1.550 0.380 1.00 95.44 90 ASP A C 1
ATOM 761 O O . ASP A 1 90 ? -6.242 -1.867 0.003 1.00 95.44 90 ASP A O 1
ATOM 765 N N . ASN A 1 91 ? -7.599 -0.372 0.959 1.00 97.31 91 ASN A N 1
ATOM 766 C CA . ASN A 1 91 ? -6.576 0.645 1.157 1.00 97.31 91 ASN A CA 1
ATOM 767 C C . ASN A 1 91 ? -5.547 0.302 2.254 1.00 97.31 91 ASN A C 1
ATOM 769 O O . ASN A 1 91 ? -4.492 0.935 2.310 1.00 97.31 91 ASN A O 1
ATOM 773 N N . LEU A 1 92 ? -5.837 -0.664 3.135 1.00 97.62 92 LEU A N 1
ATOM 774 C CA . LEU A 1 92 ? -4.975 -1.026 4.267 1.00 97.62 92 LEU A CA 1
ATOM 775 C C . LEU A 1 92 ? -3.964 -2.110 3.888 1.00 97.62 92 LEU A C 1
ATOM 777 O O . LEU A 1 92 ? -4.354 -3.233 3.578 1.00 97.62 92 LEU A O 1
ATOM 781 N N . LEU A 1 93 ? -2.669 -1.847 4.026 1.00 97.69 93 LEU A N 1
ATOM 782 C CA . LEU A 1 93 ? -1.611 -2.813 3.716 1.00 97.69 93 LEU A CA 1
ATOM 783 C C . LEU A 1 93 ? -0.690 -3.039 4.917 1.00 97.69 93 LEU A C 1
ATOM 785 O O . LEU A 1 93 ? -0.299 -2.103 5.609 1.00 97.69 93 LEU A O 1
ATOM 789 N N . GLY A 1 94 ? -0.306 -4.287 5.172 1.00 97.25 94 GLY A N 1
ATOM 790 C CA . GLY A 1 94 ? 0.715 -4.621 6.163 1.00 97.25 94 GLY A CA 1
ATOM 791 C C . GLY A 1 94 ? 2.110 -4.319 5.619 1.00 97.25 94 GLY A C 1
ATOM 792 O O . GLY A 1 94 ? 2.509 -4.856 4.587 1.00 97.25 94 GLY A O 1
ATOM 793 N N . VAL A 1 95 ? 2.885 -3.470 6.287 1.00 96.88 95 VAL A N 1
ATOM 794 C CA . VAL A 1 95 ? 4.228 -3.095 5.811 1.00 96.88 95 VAL A CA 1
ATOM 795 C C . VAL A 1 95 ? 5.255 -3.069 6.941 1.00 96.88 95 VAL A C 1
ATOM 797 O O . VAL A 1 95 ? 4.911 -3.029 8.127 1.00 96.88 95 VAL A O 1
ATOM 800 N N . CYS A 1 96 ? 6.535 -3.082 6.566 1.00 95.50 96 CYS A N 1
ATOM 801 C CA . CYS A 1 96 ? 7.649 -2.884 7.490 1.00 95.50 96 CYS A CA 1
ATOM 802 C C . CYS A 1 96 ? 7.811 -1.398 7.846 1.00 95.50 96 CYS A C 1
ATOM 804 O O . CYS A 1 96 ? 7.243 -0.521 7.192 1.00 95.50 96 CYS A O 1
ATOM 806 N N . LEU A 1 97 ? 8.662 -1.090 8.828 1.00 93.88 97 LEU A N 1
ATOM 807 C CA . LEU A 1 97 ? 8.980 0.290 9.230 1.00 93.88 97 LEU A CA 1
ATOM 808 C C . LEU A 1 97 ? 9.762 1.098 8.181 1.00 93.88 97 LEU A C 1
ATOM 810 O O . LEU A 1 97 ? 9.949 2.302 8.355 1.00 93.88 97 LEU A O 1
ATOM 814 N N . GLY A 1 98 ? 10.240 0.461 7.108 1.00 92.25 98 GLY A N 1
ATOM 815 C CA . GLY A 1 98 ? 10.909 1.144 6.001 1.00 92.25 98 GLY A CA 1
ATOM 816 C C . GLY A 1 98 ? 12.161 1.920 6.416 1.00 92.25 98 GLY A C 1
ATOM 817 O O . GLY A 1 98 ? 12.393 3.000 5.892 1.00 92.25 98 GLY A O 1
ATOM 818 N N . GLY A 1 99 ? 12.910 1.432 7.413 1.00 89.31 99 GLY A N 1
ATOM 819 C CA . GLY A 1 99 ? 14.144 2.064 7.904 1.00 89.31 99 GLY A CA 1
ATOM 820 C C . GLY A 1 99 ? 13.951 3.296 8.799 1.00 89.31 99 GLY A C 1
ATOM 821 O O . GLY A 1 99 ? 14.933 3.846 9.300 1.00 89.31 99 GLY A O 1
ATOM 822 N N . SER A 1 100 ? 12.706 3.710 9.062 1.00 88.06 100 SER A N 1
ATOM 823 C CA . SER A 1 100 ? 12.387 4.880 9.900 1.00 88.06 100 SER A CA 1
ATOM 824 C C . SER A 1 100 ? 12.824 4.750 11.367 1.00 88.06 100 SER A C 1
ATOM 826 O O . SER A 1 100 ? 12.991 5.763 12.044 1.00 88.06 100 SER A O 1
ATOM 828 N N . ASN A 1 101 ? 13.053 3.528 11.853 1.00 85.25 101 ASN A N 1
ATOM 829 C CA . ASN A 1 101 ? 13.515 3.211 13.208 1.00 85.25 101 ASN A CA 1
ATOM 830 C C . ASN A 1 101 ? 15.045 3.177 13.362 1.00 85.25 101 ASN A C 1
ATOM 832 O O . ASN A 1 101 ? 15.537 2.881 14.447 1.00 85.25 101 ASN A O 1
ATOM 836 N N . LEU A 1 102 ? 15.803 3.440 12.293 1.00 82.94 102 LEU A N 1
ATOM 837 C CA . LEU A 1 102 ? 17.266 3.317 12.275 1.00 82.94 102 LEU A CA 1
ATOM 838 C C . LEU A 1 102 ? 17.975 4.659 12.035 1.00 82.94 102 LEU A C 1
ATOM 840 O O . LEU A 1 102 ? 19.104 4.677 11.549 1.00 82.94 102 LEU A O 1
ATOM 844 N N . LYS A 1 103 ? 17.326 5.778 12.384 1.00 77.31 103 LYS A N 1
ATOM 845 C CA . LYS A 1 103 ? 17.834 7.142 12.136 1.00 77.31 103 LYS A CA 1
ATOM 846 C C . LYS A 1 10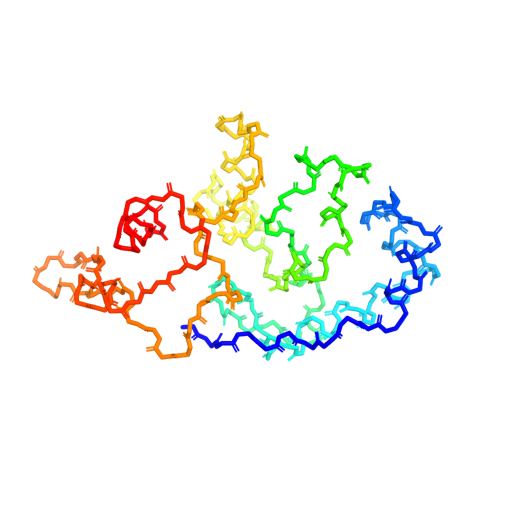3 ? 19.198 7.409 12.777 1.00 77.31 103 LYS A C 1
ATOM 848 O O . LYS A 1 103 ? 20.003 8.128 12.207 1.00 77.31 103 LYS A O 1
ATOM 853 N N . ASP A 1 104 ? 19.466 6.788 13.924 1.00 81.00 104 ASP A N 1
ATOM 854 C CA . ASP A 1 104 ? 20.736 6.945 14.646 1.00 81.00 104 ASP A CA 1
ATOM 855 C C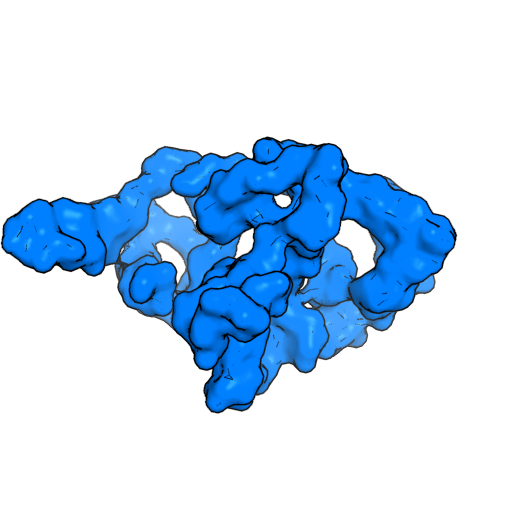 . ASP A 1 104 ? 21.883 6.119 14.035 1.00 81.00 104 ASP A C 1
ATOM 857 O O . ASP A 1 104 ? 23.038 6.277 14.421 1.00 81.00 104 ASP A O 1
ATOM 861 N N . LYS A 1 105 ? 21.569 5.195 13.115 1.00 83.94 105 LYS A N 1
ATOM 862 C CA . LYS A 1 105 ? 22.534 4.260 12.512 1.00 83.94 105 LYS A CA 1
ATOM 863 C C . LYS A 1 105 ? 22.814 4.541 11.039 1.00 83.94 105 LYS A C 1
ATOM 865 O O . LYS A 1 105 ? 23.897 4.203 10.572 1.00 83.94 105 LYS A O 1
ATOM 870 N N . PHE A 1 106 ? 21.854 5.109 10.312 1.00 86.50 106 PHE A N 1
ATOM 871 C CA . PHE A 1 106 ? 21.956 5.335 8.873 1.00 86.50 106 PHE A CA 1
ATOM 872 C C . PHE A 1 106 ? 21.388 6.693 8.473 1.00 86.50 106 PHE A C 1
ATOM 874 O O . PHE A 1 106 ? 20.385 7.148 9.024 1.00 86.50 106 PHE A O 1
ATOM 881 N N . ASP A 1 107 ? 21.986 7.288 7.441 1.00 86.31 107 ASP A N 1
ATOM 882 C CA . ASP A 1 107 ? 21.556 8.575 6.910 1.00 86.31 107 ASP A CA 1
ATOM 883 C C . ASP A 1 107 ? 20.154 8.499 6.289 1.00 86.31 107 ASP A C 1
ATOM 885 O O . ASP A 1 107 ? 19.856 7.677 5.410 1.00 86.31 107 ASP A O 1
ATOM 889 N N . LEU A 1 108 ? 19.293 9.427 6.702 1.00 83.75 108 LEU A N 1
ATOM 890 C CA . LEU A 1 108 ? 18.027 9.699 6.031 1.00 83.75 108 LEU A CA 1
ATOM 891 C C . LEU A 1 108 ? 18.221 10.773 4.943 1.00 83.75 108 LEU A C 1
ATOM 893 O O . LEU A 1 108 ? 19.024 11.684 5.131 1.00 83.75 108 LEU A O 1
ATOM 897 N N . PRO 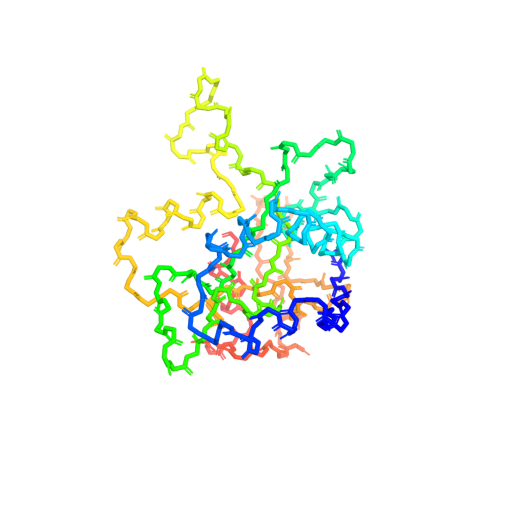A 1 109 ? 17.493 10.704 3.811 1.00 87.50 109 PRO A N 1
ATOM 898 C CA . PRO A 1 109 ? 16.415 9.760 3.505 1.00 87.50 109 PRO A CA 1
ATOM 899 C C . PRO A 1 109 ? 16.878 8.476 2.803 1.00 87.50 109 PRO A C 1
ATOM 901 O O . PRO A 1 109 ? 16.036 7.662 2.443 1.00 87.50 109 PRO A O 1
ATOM 904 N N . ARG A 1 110 ? 18.188 8.266 2.600 1.00 85.81 110 ARG A N 1
ATOM 905 C CA . ARG A 1 110 ? 18.715 7.121 1.829 1.00 85.81 110 ARG A CA 1
ATOM 906 C C . ARG A 1 110 ? 18.303 5.758 2.386 1.00 85.81 110 ARG A C 1
ATOM 908 O O . ARG A 1 110 ? 18.161 4.817 1.619 1.00 85.81 110 ARG A O 1
ATOM 915 N N . ASN A 1 111 ? 18.112 5.657 3.699 1.00 88.19 111 ASN A N 1
ATOM 916 C CA . ASN A 1 111 ? 17.661 4.427 4.348 1.00 88.19 111 ASN A CA 1
ATOM 917 C C . ASN A 1 111 ? 16.126 4.251 4.361 1.00 88.19 111 ASN A C 1
ATOM 919 O O . ASN A 1 111 ? 15.632 3.232 4.845 1.00 88.19 111 ASN A O 1
ATOM 923 N N . LEU A 1 112 ? 15.356 5.235 3.880 1.00 92.38 112 LEU A N 1
ATOM 924 C CA . LEU A 1 112 ? 13.901 5.123 3.827 1.00 92.38 112 LEU A CA 1
ATOM 925 C C . LEU A 1 112 ? 13.473 4.245 2.653 1.00 92.38 112 LEU A C 1
ATOM 927 O O . LEU A 1 112 ? 13.967 4.377 1.539 1.00 92.38 112 LEU A O 1
ATOM 931 N N . SER A 1 113 ? 12.511 3.367 2.908 1.00 92.12 113 SER A N 1
ATOM 932 C CA . SER A 1 113 ? 11.902 2.495 1.902 1.00 92.12 113 SER A CA 1
ATOM 933 C C . SER A 1 113 ? 10.422 2.265 2.207 1.00 92.12 113 SER A C 1
ATOM 935 O O . SER A 1 113 ? 9.930 2.656 3.273 1.00 92.12 113 SER A O 1
ATOM 937 N N . CYS A 1 114 ? 9.711 1.591 1.295 1.00 93.62 114 CYS A N 1
ATOM 938 C CA . CYS A 1 114 ? 8.306 1.218 1.492 1.00 93.62 114 CYS A CA 1
ATOM 939 C C . CYS A 1 114 ? 7.444 2.464 1.800 1.00 93.62 114 CYS A C 1
ATOM 941 O O . CYS A 1 114 ? 7.712 3.549 1.283 1.00 93.62 114 CYS A O 1
ATOM 943 N N . ASP A 1 115 ? 6.462 2.335 2.695 1.00 92.88 115 ASP A N 1
ATOM 944 C CA . ASP A 1 115 ? 5.637 3.454 3.175 1.00 92.88 115 ASP A CA 1
ATOM 945 C C . ASP A 1 115 ? 6.477 4.635 3.716 1.00 92.88 115 ASP A C 1
ATOM 947 O O . ASP A 1 115 ? 6.191 5.794 3.440 1.00 92.88 115 ASP A O 1
ATOM 951 N N . ALA A 1 116 ? 7.615 4.382 4.378 1.00 93.75 116 ALA A N 1
ATOM 952 C CA . ALA A 1 116 ? 8.382 5.479 4.979 1.00 93.75 116 ALA A CA 1
ATOM 953 C C . ALA A 1 116 ? 9.006 6.399 3.917 1.00 93.75 116 ALA A C 1
ATOM 955 O O . ALA A 1 116 ? 9.150 7.600 4.141 1.00 93.75 116 ALA A O 1
ATOM 956 N N . TYR A 1 117 ? 9.366 5.848 2.753 1.00 93.44 117 TYR A N 1
ATOM 957 C CA . TYR A 1 117 ? 9.826 6.662 1.632 1.00 93.44 117 TYR A CA 1
ATOM 958 C C . TYR A 1 117 ? 8.668 7.397 0.951 1.00 93.44 117 TYR A C 1
ATOM 960 O O . TYR A 1 117 ? 8.834 8.554 0.575 1.00 93.44 117 TYR A O 1
ATOM 968 N N . LYS A 1 118 ? 7.490 6.770 0.840 1.00 92.94 118 LYS A N 1
ATOM 969 C CA . LYS A 1 118 ? 6.280 7.414 0.307 1.00 92.94 118 LYS A CA 1
ATOM 970 C C . LYS A 1 118 ? 5.878 8.637 1.136 1.00 92.94 118 LYS A C 1
ATOM 972 O O . LYS A 1 118 ? 5.708 9.714 0.571 1.00 92.94 118 LYS A O 1
ATOM 977 N N . GLU A 1 119 ? 5.822 8.514 2.462 1.00 92.75 119 GLU A N 1
ATOM 978 C CA . GLU A 1 119 ? 5.570 9.644 3.372 1.00 92.75 119 GLU A CA 1
ATOM 979 C C . GLU A 1 119 ? 6.609 10.765 3.192 1.00 92.75 119 GLU A C 1
ATOM 981 O O . GLU A 1 119 ? 6.265 11.949 3.093 1.00 92.75 119 GLU A O 1
ATOM 986 N N . HIS A 1 120 ? 7.892 10.398 3.107 1.00 93.88 120 HIS A N 1
ATOM 987 C CA . HIS A 1 120 ? 8.961 11.358 2.853 1.00 93.88 120 HIS A CA 1
ATOM 988 C C . HIS A 1 120 ? 8.759 12.085 1.519 1.00 93.88 120 HIS A C 1
ATOM 990 O O . HIS A 1 120 ? 8.785 13.314 1.500 1.00 93.88 120 HIS A O 1
ATOM 996 N N . TYR A 1 121 ? 8.505 11.345 0.435 1.00 93.38 121 TYR A N 1
ATOM 997 C CA . TYR A 1 121 ? 8.282 11.875 -0.910 1.00 93.38 121 TYR A CA 1
ATOM 998 C C . TYR A 1 121 ? 7.099 12.846 -0.960 1.00 93.38 121 TYR A C 1
ATOM 1000 O O . TYR A 1 121 ? 7.226 13.927 -1.537 1.00 93.38 121 TYR A O 1
ATOM 1008 N N . GLU A 1 122 ? 5.975 12.497 -0.329 1.00 95.19 122 GLU A N 1
ATOM 1009 C CA . GLU A 1 122 ? 4.812 13.383 -0.206 1.00 95.19 122 GLU A CA 1
ATOM 1010 C C . GLU A 1 122 ? 5.169 14.708 0.457 1.00 95.19 122 GLU A C 1
ATOM 1012 O O . GLU A 1 122 ? 4.741 15.769 0.002 1.00 95.19 122 GLU A O 1
ATOM 1017 N N . THR A 1 123 ? 5.956 14.629 1.529 1.00 92.81 123 THR A N 1
ATOM 1018 C CA . THR A 1 123 ? 6.340 15.782 2.339 1.00 92.81 123 THR A CA 1
ATOM 1019 C C . THR A 1 123 ? 7.286 16.700 1.572 1.00 92.81 123 THR A C 1
ATOM 1021 O O . THR A 1 123 ? 7.027 17.895 1.469 1.00 92.81 123 THR A O 1
ATOM 1024 N N . ILE A 1 124 ? 8.367 16.164 0.995 1.00 94.88 124 ILE A N 1
ATOM 1025 C CA . ILE A 1 124 ? 9.382 16.994 0.324 1.00 94.88 124 ILE A CA 1
ATOM 1026 C C . ILE A 1 124 ? 8.883 17.612 -0.986 1.00 94.88 124 ILE A C 1
ATOM 1028 O O . ILE A 1 124 ? 9.347 18.686 -1.360 1.00 94.88 124 ILE A O 1
ATOM 1032 N N . ASN A 1 125 ? 7.934 16.964 -1.669 1.00 94.56 125 ASN A N 1
ATOM 1033 C CA . ASN A 1 125 ? 7.374 17.456 -2.928 1.00 94.56 125 ASN A CA 1
ATOM 1034 C C . ASN A 1 125 ? 6.047 18.208 -2.745 1.00 94.56 125 ASN A C 1
ATOM 1036 O O . ASN A 1 125 ? 5.462 18.634 -3.737 1.00 94.56 125 ASN A O 1
ATOM 1040 N N . ASN A 1 126 ? 5.568 18.383 -1.506 1.00 93.75 126 ASN A N 1
ATOM 1041 C CA . ASN A 1 126 ? 4.278 19.010 -1.196 1.00 93.75 126 ASN A CA 1
ATOM 1042 C C . ASN A 1 126 ? 3.120 18.423 -2.024 1.00 93.75 126 ASN A C 1
ATOM 1044 O O . ASN A 1 126 ? 2.317 19.153 -2.608 1.00 93.75 126 ASN A O 1
ATOM 1048 N N . ILE A 1 127 ? 3.056 17.091 -2.109 1.00 95.25 127 ILE A N 1
ATOM 1049 C CA . ILE A 1 127 ? 2.038 16.397 -2.904 1.00 95.25 127 ILE A CA 1
ATOM 1050 C C . ILE A 1 127 ? 0.656 16.658 -2.295 1.00 95.25 127 ILE A C 1
ATOM 1052 O O . ILE A 1 127 ? 0.375 16.244 -1.169 1.00 95.25 127 ILE A O 1
ATOM 1056 N N . VAL A 1 128 ? -0.201 17.344 -3.056 1.00 91.31 128 VAL A N 1
ATOM 1057 C CA . VAL A 1 128 ? -1.582 17.667 -2.658 1.00 91.31 128 VAL A CA 1
ATOM 1058 C C . VAL A 1 128 ? -2.512 16.486 -2.914 1.00 91.31 128 VAL A C 1
ATOM 1060 O O . VAL A 1 128 ? -3.257 16.080 -2.027 1.00 91.31 128 VAL A O 1
ATOM 1063 N N . ASP A 1 129 ? -2.458 15.916 -4.118 1.00 94.00 129 ASP A N 1
ATOM 1064 C CA . ASP A 1 129 ? -3.270 14.756 -4.468 1.00 94.00 129 ASP A CA 1
ATOM 1065 C C . ASP A 1 129 ? -2.567 13.466 -4.048 1.00 94.00 129 ASP A C 1
ATOM 1067 O O . ASP A 1 129 ? -1.627 13.001 -4.699 1.00 94.00 129 ASP A O 1
ATOM 1071 N N . LYS A 1 130 ? -3.051 12.904 -2.942 1.00 95.25 130 LYS A N 1
ATOM 1072 C CA . LYS A 1 130 ? -2.506 11.698 -2.316 1.00 95.25 130 LYS A CA 1
ATOM 1073 C C . LYS A 1 130 ? -3.308 10.437 -2.631 1.00 95.25 130 LYS A C 1
ATOM 1075 O O . LYS A 1 130 ? -3.186 9.429 -1.928 1.00 95.25 130 LYS A O 1
ATOM 1080 N N . ASN A 1 131 ? -4.124 10.482 -3.684 1.00 95.50 131 ASN A N 1
ATOM 1081 C CA . ASN A 1 131 ? -4.638 9.278 -4.307 1.00 95.50 131 ASN A CA 1
ATOM 1082 C C . ASN A 1 131 ? -3.552 8.682 -5.216 1.00 95.50 131 ASN A C 1
ATOM 1084 O O . ASN A 1 131 ? -3.260 9.192 -6.299 1.00 95.50 131 ASN A O 1
ATOM 1088 N N . TRP A 1 132 ? -2.935 7.599 -4.751 1.00 94.88 132 TRP A N 1
ATOM 1089 C CA . TRP A 1 132 ? -1.843 6.929 -5.459 1.00 94.88 132 TRP A CA 1
ATOM 1090 C C . TRP A 1 132 ? -2.307 5.842 -6.433 1.00 94.88 132 TRP A C 1
ATOM 1092 O O . TRP A 1 132 ? -1.478 5.294 -7.165 1.00 94.88 132 TRP A O 1
ATOM 1102 N N . LEU A 1 133 ? -3.613 5.540 -6.479 1.00 94.31 133 LEU A N 1
ATOM 1103 C CA . LEU A 1 133 ? -4.171 4.587 -7.441 1.00 94.31 133 LEU A CA 1
ATOM 1104 C C . LEU A 1 133 ? -3.823 5.014 -8.864 1.00 94.31 133 LEU A C 1
ATOM 1106 O O . LEU A 1 133 ? -3.967 6.177 -9.237 1.00 94.31 133 LEU A O 1
ATOM 1110 N N . GLY A 1 134 ? -3.299 4.063 -9.636 1.00 93.06 134 GLY A N 1
ATOM 1111 C CA . GLY A 1 134 ? -2.887 4.305 -11.013 1.00 93.06 134 GLY A CA 1
ATOM 1112 C C . GLY A 1 134 ? -1.559 5.021 -11.204 1.00 93.06 134 GLY A C 1
ATOM 1113 O O . GLY A 1 134 ? -1.047 5.025 -12.320 1.00 93.06 134 GLY A O 1
ATOM 1114 N N . ARG A 1 135 ? -1.003 5.636 -10.154 1.00 93.56 135 ARG A N 1
ATOM 1115 C CA . ARG A 1 135 ? 0.294 6.335 -10.187 1.00 93.56 135 ARG A CA 1
ATOM 1116 C C . ARG A 1 135 ? 1.421 5.465 -9.659 1.00 93.56 135 ARG A C 1
ATOM 1118 O O . ARG A 1 135 ? 2.547 5.548 -10.143 1.00 93.56 135 ARG A O 1
ATOM 1125 N N . LEU A 1 136 ? 1.099 4.623 -8.681 1.00 93.12 136 LEU A N 1
ATOM 1126 C CA . LEU A 1 136 ? 1.977 3.575 -8.186 1.00 93.12 136 LEU A CA 1
ATOM 1127 C C . LEU A 1 136 ? 1.397 2.201 -8.515 1.00 93.12 136 LEU A C 1
ATOM 1129 O O . LEU A 1 136 ? 0.181 2.039 -8.638 1.00 93.12 136 LEU A O 1
ATOM 1133 N N . LEU A 1 137 ? 2.270 1.199 -8.618 1.00 92.44 137 LEU A N 1
ATOM 1134 C CA . LEU A 1 137 ? 1.836 -0.194 -8.694 1.00 92.44 137 LEU A CA 1
ATOM 1135 C C . LEU A 1 137 ? 1.171 -0.581 -7.369 1.00 92.44 137 LEU A C 1
ATOM 1137 O O . LEU A 1 137 ? 1.837 -0.735 -6.345 1.00 92.44 137 LEU A O 1
ATOM 1141 N N . PHE A 1 138 ? -0.152 -0.723 -7.388 1.00 93.75 138 PHE A N 1
ATOM 1142 C CA . PHE A 1 138 ? -0.916 -1.102 -6.209 1.00 93.75 138 PHE A CA 1
ATOM 1143 C C . PHE A 1 138 ? -0.728 -2.601 -5.919 1.00 93.75 138 PHE A C 1
ATOM 1145 O O . PHE A 1 138 ? -1.049 -3.416 -6.786 1.00 93.75 138 PHE A O 1
ATOM 1152 N N . PRO A 1 139 ? -0.244 -3.012 -4.726 1.00 93.44 139 PRO A N 1
ATOM 1153 C CA . PRO A 1 139 ? 0.060 -4.420 -4.455 1.00 93.44 139 PRO A CA 1
ATOM 1154 C C . PRO A 1 139 ? -1.102 -5.399 -4.660 1.00 93.44 139 PRO A C 1
ATOM 1156 O O . PRO A 1 139 ? -0.861 -6.562 -4.979 1.00 93.44 139 PRO A O 1
ATOM 1159 N N . LEU A 1 140 ? -2.354 -4.948 -4.514 1.00 93.50 140 LEU A N 1
ATOM 1160 C CA . LEU A 1 140 ? -3.530 -5.795 -4.749 1.00 93.50 140 LEU A CA 1
ATOM 1161 C C . LEU A 1 140 ? -3.831 -6.021 -6.243 1.00 93.50 140 LEU A C 1
ATOM 1163 O O . LEU A 1 140 ? -4.411 -7.050 -6.588 1.00 93.50 140 LEU A O 1
ATOM 1167 N N . ASP A 1 141 ? -3.403 -5.111 -7.124 1.00 91.62 141 ASP A N 1
ATOM 1168 C CA . ASP A 1 141 ? -3.576 -5.221 -8.582 1.00 91.62 141 ASP A CA 1
ATOM 1169 C C . ASP A 1 141 ? -2.437 -6.006 -9.257 1.00 91.62 141 ASP A C 1
ATOM 1171 O O . ASP A 1 141 ? -2.521 -6.356 -10.437 1.00 91.62 141 ASP A O 1
ATOM 1175 N N . ILE A 1 142 ? -1.359 -6.312 -8.526 1.00 90.25 142 ILE A N 1
ATOM 1176 C CA . ILE A 1 142 ? -0.220 -7.047 -9.073 1.00 90.25 142 ILE A CA 1
ATOM 1177 C C . ILE A 1 142 ? -0.601 -8.526 -9.270 1.00 90.25 142 ILE A C 1
ATOM 1179 O O . ILE A 1 142 ? -0.921 -9.237 -8.310 1.00 90.25 142 ILE A O 1
ATOM 1183 N N . PRO A 1 143 ? -0.528 -9.054 -10.505 1.00 88.50 143 PRO A N 1
ATOM 1184 C CA . PRO A 1 143 ? -0.854 -10.447 -10.765 1.00 88.50 143 PRO A CA 1
ATOM 1185 C C . PRO A 1 143 ? 0.228 -11.384 -10.218 1.00 88.50 143 PRO A C 1
ATOM 1187 O O . PRO A 1 143 ? 1.408 -11.039 -10.066 1.00 88.50 143 PRO A O 1
ATOM 1190 N N . HIS A 1 144 ? -0.181 -12.628 -9.981 1.00 86.88 144 HIS A N 1
ATOM 1191 C CA . HIS A 1 144 ? 0.747 -13.699 -9.648 1.00 86.88 144 HIS A CA 1
ATOM 1192 C C . HIS A 1 144 ? 1.681 -13.987 -10.834 1.00 86.88 144 HIS A C 1
ATOM 1194 O O . HIS A 1 144 ? 1.220 -14.096 -11.968 1.00 86.88 144 HIS A O 1
ATOM 1200 N N . GLY A 1 145 ? 2.979 -14.160 -10.566 1.00 85.44 145 GLY A N 1
ATOM 1201 C CA . GLY A 1 145 ? 3.969 -14.451 -11.609 1.00 85.44 145 GLY A CA 1
ATOM 1202 C C . GLY A 1 145 ? 4.269 -13.264 -12.527 1.00 85.44 145 GLY A C 1
ATOM 1203 O O . GLY A 1 145 ? 4.539 -13.462 -13.705 1.00 85.44 145 GLY A O 1
ATOM 1204 N N . HIS A 1 146 ? 4.197 -12.031 -12.019 1.00 89.12 146 HIS A N 1
ATOM 1205 C CA . HIS A 1 146 ? 4.534 -10.855 -12.816 1.00 89.12 146 HIS A CA 1
ATOM 1206 C C . HIS A 1 146 ? 6.000 -10.819 -13.232 1.00 89.12 146 HIS A C 1
ATOM 1208 O O . HIS A 1 146 ? 6.907 -11.193 -12.486 1.00 89.12 146 HIS A O 1
ATOM 1214 N N . HIS A 1 147 ? 6.220 -10.247 -14.410 1.00 92.88 147 HIS A N 1
ATOM 1215 C CA . HIS A 1 147 ? 7.539 -10.055 -14.986 1.00 92.88 147 HIS A CA 1
ATOM 1216 C C . HIS A 1 147 ? 7.724 -8.612 -15.448 1.00 92.88 147 HIS A C 1
ATOM 1218 O O . HIS A 1 147 ? 8.222 -8.397 -16.543 1.00 92.88 147 HIS A O 1
ATOM 1224 N N . PHE A 1 148 ? 7.321 -7.632 -14.630 1.00 93.38 148 PHE A N 1
ATOM 1225 C CA . PHE A 1 148 ? 7.379 -6.204 -14.976 1.00 93.38 148 PHE A CA 1
ATOM 1226 C C . PHE A 1 148 ? 8.781 -5.695 -15.311 1.00 93.38 148 PHE A C 1
ATOM 1228 O O . PHE A 1 148 ? 8.898 -4.713 -16.030 1.00 93.38 148 PHE A O 1
ATOM 1235 N N . PHE A 1 149 ? 9.833 -6.364 -14.836 1.00 93.44 149 PHE A N 1
ATOM 1236 C CA . PHE A 1 149 ? 11.209 -5.915 -15.003 1.00 93.44 149 PHE A CA 1
ATOM 1237 C C . PHE A 1 149 ? 12.068 -6.939 -15.740 1.00 93.44 149 PHE A C 1
ATOM 1239 O O . PHE A 1 149 ? 11.953 -8.148 -15.527 1.00 93.44 149 PHE A O 1
ATOM 1246 N N . VAL A 1 150 ? 12.985 -6.434 -16.560 1.00 94.75 150 VAL A N 1
ATOM 1247 C CA . VAL A 1 150 ? 14.119 -7.172 -17.117 1.00 94.75 150 VAL A CA 1
ATOM 1248 C C . VAL A 1 150 ? 15.420 -6.600 -16.568 1.00 94.75 150 VAL A C 1
ATOM 1250 O O . VAL A 1 150 ? 15.573 -5.389 -16.424 1.00 94.75 150 VAL A O 1
ATOM 1253 N N . PHE A 1 151 ? 16.375 -7.482 -16.279 1.00 94.12 151 PHE A N 1
ATOM 1254 C CA . PHE A 1 151 ? 17.722 -7.100 -15.866 1.00 94.12 151 PHE A CA 1
ATOM 1255 C C . PHE A 1 151 ? 18.695 -7.269 -17.034 1.00 94.12 151 PHE A C 1
ATOM 1257 O O . PHE A 1 151 ? 18.946 -8.387 -17.503 1.00 94.12 151 PHE A O 1
ATOM 1264 N N . LEU A 1 152 ? 19.261 -6.161 -17.504 1.00 93.00 152 LEU A N 1
ATOM 1265 C CA . LEU A 1 152 ? 20.235 -6.138 -18.586 1.00 93.00 152 LEU A CA 1
ATOM 1266 C C . LEU A 1 152 ? 21.629 -6.439 -18.039 1.00 93.00 152 LEU A C 1
ATOM 1268 O O . LEU A 1 152 ? 22.354 -5.550 -17.605 1.00 93.00 152 LEU A O 1
ATOM 1272 N N . ARG A 1 153 ? 22.048 -7.706 -18.115 1.00 92.94 153 ARG A N 1
ATOM 1273 C CA . ARG A 1 153 ? 23.346 -8.162 -17.576 1.00 92.94 153 ARG A CA 1
ATOM 1274 C C . ARG A 1 153 ? 24.561 -7.392 -18.100 1.00 92.94 153 ARG A C 1
ATOM 1276 O O . ARG A 1 153 ? 25.550 -7.293 -17.388 1.00 92.94 153 ARG A O 1
ATOM 1283 N N . ALA A 1 154 ? 24.500 -6.889 -19.332 1.00 94.50 154 ALA A N 1
ATOM 1284 C CA . ALA A 1 154 ? 25.610 -6.167 -19.950 1.00 94.50 154 ALA A CA 1
ATOM 1285 C C . ALA A 1 154 ? 25.844 -4.777 -19.332 1.00 94.50 154 ALA A C 1
ATOM 1287 O O . ALA A 1 154 ? 26.984 -4.327 -19.284 1.00 94.50 154 ALA A O 1
ATOM 1288 N N . THR A 1 155 ? 24.784 -4.106 -18.870 1.00 94.25 155 THR A N 1
ATOM 1289 C CA . THR A 1 155 ? 24.844 -2.737 -18.325 1.00 94.25 155 THR A CA 1
ATOM 1290 C C . THR A 1 155 ? 24.578 -2.678 -16.821 1.00 94.25 155 THR A C 1
ATOM 1292 O O . THR A 1 155 ? 24.912 -1.688 -16.182 1.00 94.25 155 THR A O 1
ATOM 1295 N N . GLY A 1 156 ? 23.988 -3.730 -16.246 1.00 93.12 156 GLY A N 1
ATOM 1296 C CA . GLY A 1 156 ? 23.488 -3.738 -14.871 1.00 93.12 156 GLY A CA 1
ATOM 1297 C C . GLY A 1 156 ? 22.172 -2.975 -14.693 1.00 93.12 156 GLY A C 1
ATOM 1298 O O . GLY A 1 156 ? 21.718 -2.811 -13.565 1.00 93.12 156 GLY A O 1
ATOM 1299 N N . GLU A 1 157 ? 21.555 -2.507 -15.780 1.00 92.38 157 GLU A N 1
ATOM 1300 C CA . GLU A 1 157 ? 20.312 -1.737 -15.727 1.00 92.38 157 GLU A CA 1
ATOM 1301 C C . GLU A 1 157 ? 19.096 -2.642 -15.508 1.00 92.38 157 GLU A C 1
ATOM 1303 O O . GLU A 1 157 ? 18.988 -3.732 -16.079 1.00 92.38 157 GLU A O 1
ATOM 1308 N N . ILE A 1 158 ? 18.139 -2.142 -14.731 1.00 92.94 158 ILE A N 1
ATOM 1309 C CA . ILE A 1 158 ? 16.780 -2.677 -14.657 1.00 92.94 158 ILE A CA 1
ATOM 1310 C C . ILE A 1 158 ? 15.911 -1.819 -15.578 1.00 92.94 158 ILE A C 1
ATOM 1312 O O . ILE A 1 158 ? 16.023 -0.594 -15.561 1.00 92.94 158 ILE A O 1
ATOM 1316 N N . LYS A 1 159 ? 15.086 -2.455 -16.413 1.00 94.31 159 LYS A N 1
ATOM 1317 C CA . LYS A 1 159 ? 14.131 -1.780 -17.305 1.00 94.31 159 LYS A CA 1
ATOM 1318 C C . LYS A 1 159 ? 12.769 -2.458 -17.257 1.00 94.31 159 LYS A C 1
ATOM 1320 O O . LYS A 1 159 ? 12.709 -3.643 -16.911 1.00 94.31 159 LYS A O 1
ATOM 1325 N N . PRO A 1 160 ? 11.690 -1.761 -17.645 1.00 95.50 160 PRO A N 1
ATOM 1326 C CA . PRO A 1 160 ? 10.407 -2.399 -17.870 1.00 95.50 160 PRO A CA 1
ATOM 1327 C C . PRO A 1 160 ? 10.523 -3.535 -18.893 1.00 95.50 160 PRO A C 1
ATOM 1329 O O . PRO A 1 160 ? 11.265 -3.460 -19.873 1.00 95.50 160 PRO A O 1
ATOM 1332 N N . ASN A 1 161 ? 9.782 -4.612 -18.671 1.00 96.12 161 ASN A N 1
ATOM 1333 C CA . ASN A 1 161 ? 9.634 -5.694 -19.629 1.00 96.12 161 ASN A CA 1
ATOM 1334 C C . ASN A 1 161 ? 8.519 -5.341 -20.614 1.00 96.12 161 ASN A C 1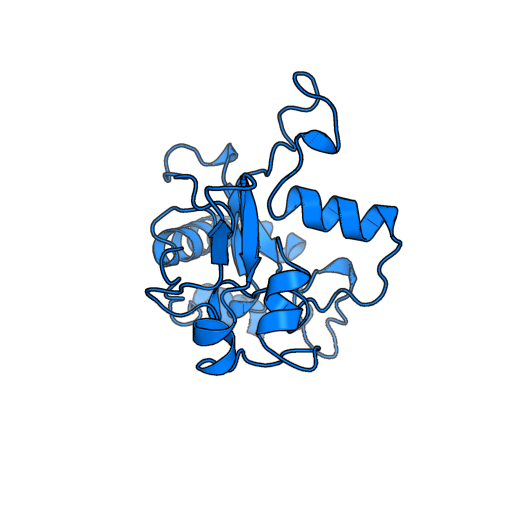
ATOM 1336 O O . ASN A 1 161 ? 7.365 -5.701 -20.384 1.00 96.12 161 ASN A O 1
ATOM 1340 N N . SER A 1 162 ? 8.853 -4.669 -21.715 1.00 95.81 162 SER A N 1
ATOM 1341 C CA . SER A 1 162 ? 7.866 -4.165 -22.681 1.00 95.81 162 SER A CA 1
ATOM 1342 C C . SER A 1 162 ? 6.884 -5.242 -23.150 1.00 95.81 162 SER A C 1
ATOM 1344 O O . SER A 1 162 ? 5.688 -4.993 -23.243 1.00 95.81 162 SER A O 1
ATOM 1346 N N . ARG A 1 163 ? 7.353 -6.479 -23.381 1.00 95.75 163 ARG A N 1
ATOM 1347 C CA . ARG A 1 163 ? 6.473 -7.589 -23.781 1.00 95.75 163 ARG A CA 1
ATOM 1348 C C . ARG A 1 163 ? 5.422 -7.879 -22.711 1.00 95.75 163 ARG A C 1
ATOM 1350 O O . ARG A 1 163 ? 4.239 -7.889 -23.016 1.00 95.75 163 ARG A O 1
ATOM 1357 N N . TYR A 1 164 ? 5.855 -8.090 -21.470 1.00 95.69 164 TYR A N 1
ATOM 1358 C CA . TYR A 1 164 ? 4.934 -8.383 -20.373 1.00 95.69 164 TYR A CA 1
ATOM 1359 C C . TYR A 1 164 ? 4.000 -7.202 -20.088 1.00 95.69 164 TYR A C 1
ATOM 1361 O O . TYR A 1 164 ? 2.806 -7.402 -19.901 1.00 95.69 164 TYR A O 1
ATOM 1369 N N . CYS A 1 165 ? 4.528 -5.975 -20.091 1.00 95.50 165 CYS A N 1
ATOM 1370 C CA . CYS A 1 165 ? 3.757 -4.761 -19.842 1.00 95.50 165 CYS A CA 1
ATOM 1371 C C . CYS A 1 165 ? 2.687 -4.502 -20.915 1.00 95.50 165 CYS A C 1
ATOM 1373 O O . CYS A 1 165 ? 1.625 -3.993 -20.579 1.00 95.50 165 CYS A O 1
ATOM 1375 N N . ASN A 1 166 ? 2.926 -4.879 -22.175 1.00 95.19 166 ASN A N 1
ATOM 1376 C CA . ASN A 1 166 ? 1.934 -4.761 -23.250 1.00 95.19 166 ASN A CA 1
ATOM 1377 C C . ASN A 1 166 ? 0.819 -5.812 -23.161 1.00 95.19 166 ASN A C 1
ATOM 1379 O O . ASN A 1 166 ? -0.297 -5.562 -23.611 1.00 95.19 166 ASN A O 1
ATOM 1383 N N . ASP A 1 167 ? 1.110 -6.968 -22.562 1.00 94.56 167 ASP A N 1
ATOM 1384 C CA . ASP A 1 167 ? 0.159 -8.075 -22.418 1.00 94.56 167 ASP A CA 1
ATOM 1385 C C . ASP A 1 167 ? -0.745 -7.925 -21.178 1.00 94.56 167 ASP A C 1
ATOM 1387 O O . ASP A 1 167 ? -1.672 -8.715 -20.986 1.00 94.56 167 ASP A O 1
ATOM 1391 N N . ILE A 1 168 ? -0.498 -6.922 -20.327 1.00 93.00 168 ILE A N 1
ATOM 1392 C CA . ILE A 1 168 ? -1.255 -6.694 -19.096 1.00 93.00 168 ILE A CA 1
ATOM 1393 C C . ILE A 1 168 ? -1.825 -5.283 -18.995 1.00 93.00 168 ILE A C 1
ATOM 1395 O O . ILE A 1 168 ? -1.149 -4.280 -19.220 1.00 93.00 168 ILE A O 1
ATOM 1399 N N . ASN A 1 169 ? -3.074 -5.220 -18.542 1.00 90.38 169 ASN A N 1
ATOM 1400 C CA . ASN A 1 169 ? -3.720 -3.985 -18.139 1.00 90.38 169 ASN A CA 1
ATOM 1401 C C . ASN A 1 169 ? -3.792 -3.898 -16.608 1.00 90.38 169 ASN A C 1
ATOM 1403 O O . ASN A 1 169 ? -4.302 -4.815 -15.963 1.00 90.38 169 ASN A O 1
ATOM 1407 N N . ILE A 1 170 ? -3.273 -2.808 -16.042 1.00 91.62 170 ILE A N 1
ATOM 1408 C CA . ILE A 1 170 ? -3.366 -2.498 -14.613 1.00 91.62 170 ILE A CA 1
ATOM 1409 C C . ILE A 1 170 ? -4.534 -1.542 -14.398 1.00 91.62 170 ILE A C 1
ATOM 1411 O O . ILE A 1 170 ? -4.647 -0.514 -15.070 1.00 91.62 170 ILE A O 1
ATOM 1415 N N . ASN A 1 171 ? -5.402 -1.882 -13.448 1.00 89.06 171 ASN A N 1
ATOM 1416 C CA . ASN A 1 171 ? -6.579 -1.083 -13.143 1.00 89.06 171 ASN A CA 1
ATOM 1417 C C . ASN A 1 171 ? -6.192 0.348 -12.758 1.00 89.06 171 ASN A C 1
ATOM 1419 O O . ASN A 1 171 ? -5.207 0.583 -12.060 1.00 89.06 171 ASN A O 1
ATOM 1423 N N . ASN A 1 172 ? -7.009 1.307 -13.196 1.00 91.19 172 ASN A N 1
ATOM 1424 C CA . ASN A 1 172 ? -6.857 2.728 -12.884 1.00 91.19 172 ASN A CA 1
ATOM 1425 C C . ASN A 1 172 ? -5.534 3.365 -13.335 1.00 91.19 172 ASN A C 1
ATOM 1427 O O . ASN A 1 172 ? -5.242 4.458 -12.869 1.00 91.19 172 ASN A O 1
ATOM 1431 N N . ASN A 1 173 ? -4.745 2.735 -14.217 1.00 93.88 173 ASN A N 1
ATOM 1432 C CA . ASN A 1 173 ? -3.468 3.283 -14.680 1.00 93.88 173 ASN A CA 1
ATOM 1433 C C . ASN A 1 173 ? -3.610 4.746 -15.151 1.00 93.88 173 ASN A C 1
ATOM 1435 O O . ASN A 1 173 ? -4.388 5.047 -16.055 1.00 93.88 173 ASN A O 1
ATOM 1439 N N . ALA A 1 174 ? -2.859 5.648 -14.514 1.00 94.25 174 ALA A N 1
ATOM 1440 C CA . ALA A 1 174 ? -2.887 7.084 -14.783 1.00 94.25 174 ALA A CA 1
ATOM 1441 C C . ALA A 1 174 ? -1.964 7.497 -15.945 1.00 94.25 174 ALA A C 1
ATOM 1443 O O . ALA A 1 174 ? -1.903 8.677 -16.295 1.00 94.25 174 ALA A O 1
ATOM 1444 N N . TYR A 1 175 ? -1.233 6.543 -16.520 1.00 94.75 175 TYR A N 1
ATOM 1445 C CA . TYR A 1 175 ? -0.325 6.733 -17.643 1.00 94.75 175 TYR A CA 1
ATOM 1446 C C . TYR A 1 175 ? -0.869 6.083 -18.917 1.00 94.75 175 TYR A C 1
ATOM 1448 O O . TYR A 1 175 ? -1.814 5.298 -18.901 1.00 94.75 175 TYR A O 1
ATOM 1456 N N . GLU A 1 176 ? -0.228 6.393 -20.039 1.00 94.69 176 GLU A N 1
ATOM 1457 C CA . GLU A 1 176 ? -0.584 5.881 -21.366 1.00 94.69 176 GLU A CA 1
ATOM 1458 C C . GLU A 1 176 ? -0.431 4.361 -21.529 1.00 94.69 176 GLU A C 1
ATOM 1460 O O . GLU A 1 176 ? -1.071 3.773 -22.400 1.00 94.69 176 GLU A O 1
ATOM 1465 N N . SER A 1 177 ? 0.396 3.710 -20.706 1.00 94.94 177 SER A N 1
ATOM 1466 C CA . SER A 1 177 ? 0.603 2.262 -20.749 1.00 94.94 177 SER A CA 1
ATOM 1467 C C . SER A 1 177 ? 1.078 1.707 -19.406 1.00 94.94 177 SER A C 1
ATOM 1469 O O . SER A 1 177 ? 1.576 2.438 -18.543 1.00 94.94 177 SER A O 1
ATOM 1471 N N . THR A 1 178 ? 0.947 0.390 -19.211 1.00 95.25 178 THR A N 1
ATOM 1472 C CA . THR A 1 178 ? 1.537 -0.290 -18.045 1.00 95.25 178 THR A CA 1
ATOM 1473 C C . THR A 1 178 ? 3.059 -0.160 -18.036 1.00 95.25 178 THR A C 1
ATOM 1475 O O . THR A 1 178 ? 3.663 -0.091 -16.972 1.00 95.25 178 THR A O 1
ATOM 1478 N N . GLU A 1 179 ? 3.691 -0.088 -19.208 1.00 95.69 179 GLU A N 1
ATOM 1479 C CA . GLU A 1 179 ? 5.138 0.095 -19.314 1.00 95.69 179 GLU A CA 1
ATOM 1480 C C . GLU A 1 179 ? 5.586 1.421 -18.694 1.00 95.69 179 GLU A C 1
ATOM 1482 O O . GLU A 1 179 ? 6.493 1.415 -17.863 1.00 95.69 179 GLU A O 1
ATOM 1487 N N . VAL A 1 180 ? 4.896 2.524 -19.006 1.00 95.62 180 VAL A N 1
ATOM 1488 C CA . VAL A 1 180 ? 5.192 3.841 -18.420 1.00 95.62 180 VAL A CA 1
ATOM 1489 C C . VAL A 1 180 ? 4.918 3.851 -16.917 1.00 95.62 180 VAL A C 1
ATOM 1491 O O . VAL A 1 180 ? 5.718 4.394 -16.157 1.00 95.62 180 VAL A O 1
ATOM 1494 N N . LEU A 1 181 ? 3.838 3.208 -16.459 1.00 95.31 181 LEU A N 1
ATOM 1495 C CA . LEU A 1 181 ? 3.573 3.050 -15.025 1.00 95.31 181 LEU A CA 1
ATOM 1496 C C . LEU A 1 181 ? 4.739 2.349 -14.321 1.00 95.31 181 LEU A C 1
ATOM 1498 O O . LEU A 1 181 ? 5.242 2.845 -13.315 1.00 95.31 181 LEU A O 1
ATOM 1502 N N . VAL A 1 182 ? 5.184 1.214 -14.858 1.00 93.56 182 VAL A N 1
ATOM 1503 C CA . VAL A 1 182 ? 6.313 0.451 -14.317 1.00 93.56 182 VAL A CA 1
ATOM 1504 C C . VAL A 1 182 ? 7.586 1.293 -14.337 1.00 93.56 182 VAL A C 1
ATOM 1506 O O . VAL A 1 182 ? 8.305 1.301 -13.344 1.00 93.56 182 VAL A O 1
ATOM 1509 N N . GLU A 1 183 ? 7.838 2.043 -15.413 1.00 93.12 183 GLU A N 1
ATOM 1510 C CA . GLU A 1 183 ? 9.024 2.892 -15.552 1.00 93.12 183 GLU A CA 1
ATOM 1511 C C . GLU A 1 183 ? 9.116 3.984 -14.483 1.00 93.12 183 GLU A C 1
ATOM 1513 O O . GLU A 1 183 ? 10.199 4.306 -14.007 1.00 93.12 183 GLU A O 1
ATOM 1518 N N . LYS A 1 184 ? 7.976 4.535 -14.057 1.00 89.44 184 LYS A N 1
ATOM 1519 C CA . LYS A 1 184 ? 7.918 5.546 -12.990 1.00 89.44 184 LYS A CA 1
ATOM 1520 C C . LYS A 1 184 ? 8.074 4.973 -11.576 1.00 89.44 184 LYS A C 1
ATOM 1522 O O . LYS A 1 184 ? 8.121 5.755 -10.630 1.00 89.44 184 LYS A O 1
ATOM 1527 N N . ASN A 1 185 ? 8.120 3.648 -11.423 1.00 80.31 185 ASN A N 1
ATOM 1528 C CA . ASN A 1 185 ? 7.991 2.942 -10.145 1.00 80.31 185 ASN A CA 1
ATOM 1529 C C . ASN A 1 185 ? 9.195 2.049 -9.777 1.00 80.31 185 ASN A C 1
ATOM 1531 O O . ASN A 1 185 ? 9.058 1.205 -8.887 1.00 80.31 185 ASN A O 1
ATOM 1535 N N . TYR A 1 186 ? 10.357 2.213 -10.422 1.00 69.44 186 TYR A N 1
ATOM 1536 C CA . TYR A 1 186 ? 11.594 1.500 -10.066 1.00 69.44 186 TYR A CA 1
ATOM 1537 C C . TYR A 1 186 ? 12.790 2.425 -9.845 1.00 69.44 186 TYR A C 1
ATOM 1539 O O . TYR A 1 186 ? 12.779 3.558 -10.376 1.00 69.44 186 TYR A O 1
#

Organism: NCBI:txid137545